Protein AF-A0A503PH97-F1 (afdb_monomer_lite)

Radius of gyration: 19.78 Å; chains: 1; bounding box: 48×40×71 Å

Sequence (193 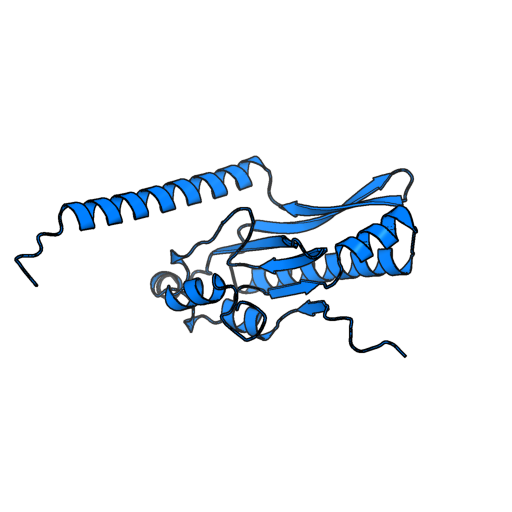aa):
MFDDDYACGLNQENVDVLIYPANWSIAVRDENRKPRVFLHARVNQKGNAEINWARGDHDIIYEEDFLARYVNAAQSAYSVPWRGVGELMWWKDYELLVSNAIVRRSPVATALLYAHAASLKELAFVLAQHVNLVGVMALSFTYQDGEITSADFMPTLPDDQLQEMIQERRKRKAATLREAVDRMANFDPEDPE

Secondary structure (DSSP, 8-state):
---S----EE-HHHHHHHH-GGGB-HHHHHTTPPPEEEEEEEE-TTS-EEEESS-STT----GGGB-HHHHHHHT-TTSBTTB-TTEEEEETTHHHHHHHHHTS--HHHHHHHHHHHHHHHHHHHHHHHHSEEEEEEEEEEEEETTEEEEEEEEESS-HHHHHHHHHHHHHHHHHHHHHHHHHHHT--TT---

Structure (mmCIF, N/CA/C/O backbone):
data_AF-A0A503PH97-F1
#
_entry.id   AF-A0A503PH97-F1
#
loop_
_atom_site.group_PDB
_atom_site.id
_atom_site.type_symbol
_atom_site.label_atom_id
_atom_site.label_alt_id
_atom_site.label_comp_id
_atom_site.label_asym_id
_atom_site.label_entity_id
_atom_site.label_seq_id
_atom_site.pdbx_PDB_ins_code
_atom_site.Cartn_x
_atom_site.Cartn_y
_atom_site.Cartn_z
_atom_site.occupancy
_atom_site.B_iso_or_equiv
_atom_site.auth_seq_id
_atom_site.auth_comp_id
_atom_site.auth_asym_id
_atom_site.auth_atom_id
_atom_site.pdbx_PDB_model_num
ATOM 1 N N . MET A 1 1 ? 25.744 -17.489 -8.940 1.00 33.12 1 MET A N 1
ATOM 2 C CA . MET A 1 1 ? 25.472 -17.624 -7.499 1.00 33.12 1 MET A CA 1
ATOM 3 C C . MET A 1 1 ? 24.724 -16.352 -7.145 1.00 33.12 1 MET A C 1
ATOM 5 O O . MET A 1 1 ? 25.330 -15.295 -7.221 1.00 33.12 1 MET A O 1
ATOM 9 N N . PHE A 1 2 ? 23.394 -16.412 -7.033 1.00 32.31 2 PHE A N 1
ATOM 10 C CA . PHE A 1 2 ? 22.610 -15.252 -6.604 1.00 32.31 2 PHE A CA 1
ATOM 11 C C . PHE A 1 2 ? 22.802 -15.173 -5.093 1.00 32.31 2 PHE A C 1
ATOM 13 O O . PHE A 1 2 ? 22.295 -16.040 -4.389 1.00 32.31 2 PHE A O 1
ATOM 20 N N . ASP A 1 3 ? 23.633 -14.238 -4.638 1.00 35.47 3 ASP A N 1
ATOM 21 C CA . ASP A 1 3 ? 23.778 -13.947 -3.214 1.00 35.47 3 ASP A CA 1
ATOM 22 C C . ASP A 1 3 ? 22.417 -13.536 -2.631 1.00 35.47 3 ASP A C 1
ATOM 24 O O . ASP A 1 3 ? 21.613 -12.889 -3.309 1.00 35.47 3 ASP A O 1
ATOM 28 N N . ASP A 1 4 ? 22.198 -13.935 -1.377 1.00 37.62 4 ASP A N 1
ATOM 29 C CA . ASP A 1 4 ? 21.044 -13.771 -0.472 1.00 37.62 4 ASP A CA 1
ATOM 30 C C . ASP A 1 4 ? 20.525 -12.322 -0.261 1.00 37.62 4 ASP A C 1
ATOM 32 O O . ASP A 1 4 ? 19.896 -12.003 0.746 1.00 37.62 4 ASP A O 1
ATOM 36 N N . ASP A 1 5 ? 20.752 -11.405 -1.199 1.00 41.03 5 ASP A N 1
ATOM 37 C CA . ASP A 1 5 ? 20.505 -9.972 -1.034 1.00 41.03 5 ASP A CA 1
ATOM 38 C C . ASP A 1 5 ? 19.176 -9.465 -1.616 1.00 41.03 5 ASP A C 1
ATOM 40 O O . ASP A 1 5 ? 18.841 -8.290 -1.427 1.00 41.03 5 ASP A O 1
ATOM 44 N N . TYR A 1 6 ? 18.389 -10.316 -2.286 1.00 42.94 6 TYR A N 1
ATOM 45 C CA . TYR A 1 6 ? 17.077 -9.944 -2.834 1.00 42.94 6 TYR A CA 1
ATOM 46 C C . TYR A 1 6 ? 15.972 -10.059 -1.771 1.00 42.94 6 TYR A C 1
ATOM 48 O O . TYR A 1 6 ? 15.152 -10.974 -1.776 1.00 42.94 6 TYR A O 1
ATOM 56 N N . ALA A 1 7 ? 15.945 -9.109 -0.833 1.00 58.91 7 ALA A N 1
ATOM 57 C CA . ALA A 1 7 ? 14.900 -9.005 0.185 1.00 58.91 7 ALA A CA 1
ATOM 58 C C . ALA A 1 7 ? 13.641 -8.314 -0.373 1.00 58.91 7 ALA A C 1
ATOM 60 O O . ALA A 1 7 ? 13.278 -7.233 0.089 1.00 58.91 7 ALA A O 1
ATOM 61 N N . CYS A 1 8 ? 12.989 -8.912 -1.372 1.00 68.94 8 CYS A N 1
ATOM 62 C CA . CYS A 1 8 ? 11.705 -8.454 -1.910 1.00 68.94 8 CYS A CA 1
ATOM 63 C C . CYS A 1 8 ? 10.614 -9.474 -1.579 1.00 68.94 8 CYS A C 1
ATOM 65 O O . CYS A 1 8 ? 10.814 -10.666 -1.801 1.00 68.94 8 CYS A O 1
ATOM 67 N N . GLY A 1 9 ? 9.455 -9.041 -1.082 1.00 81.88 9 GLY A N 1
ATOM 68 C CA . GLY A 1 9 ? 8.380 -9.996 -0.826 1.00 81.88 9 GLY A CA 1
ATOM 69 C C . GLY A 1 9 ? 7.183 -9.474 -0.051 1.00 81.88 9 GLY A C 1
ATOM 70 O O . GLY A 1 9 ? 7.215 -8.406 0.562 1.00 81.88 9 GLY A O 1
ATOM 71 N N . LEU A 1 10 ? 6.126 -10.281 -0.115 1.00 88.00 10 LEU A N 1
ATOM 72 C CA . LEU A 1 10 ? 4.921 -10.181 0.693 1.00 88.00 10 LEU A CA 1
ATOM 73 C C . LEU A 1 10 ? 5.223 -10.641 2.124 1.00 88.00 10 LEU A C 1
ATOM 75 O O . LEU A 1 10 ? 5.797 -11.712 2.322 1.00 88.00 10 LEU A O 1
ATOM 79 N N . ASN A 1 11 ? 4.795 -9.871 3.119 1.00 89.25 11 ASN A N 1
ATOM 80 C CA . ASN A 1 11 ? 4.782 -10.312 4.505 1.00 89.25 11 ASN A CA 1
ATOM 81 C C . ASN A 1 11 ? 3.421 -10.948 4.821 1.00 89.25 11 ASN A C 1
ATOM 83 O O . ASN A 1 11 ? 2.475 -10.255 5.200 1.00 89.25 11 ASN A O 1
ATOM 87 N N . GLN A 1 12 ? 3.332 -12.268 4.638 1.00 89.38 12 GLN A N 1
ATOM 88 C CA . GLN A 1 12 ? 2.087 -13.014 4.835 1.00 89.38 12 GLN A CA 1
ATOM 89 C C . GLN A 1 12 ? 1.554 -12.889 6.267 1.00 89.38 12 GLN A C 1
ATOM 91 O O . GLN A 1 12 ? 0.357 -12.708 6.448 1.00 89.38 12 GLN A O 1
ATOM 96 N N . GLU A 1 13 ? 2.431 -12.894 7.275 1.00 89.69 13 GLU A N 1
ATOM 97 C CA . GLU A 1 13 ? 2.029 -12.743 8.677 1.00 89.69 13 GLU A CA 1
ATOM 98 C C . GLU A 1 13 ? 1.316 -11.404 8.905 1.00 89.69 13 GLU A C 1
ATOM 100 O O . GLU A 1 13 ? 0.249 -11.358 9.514 1.00 89.69 13 GLU A O 1
ATOM 105 N N . ASN A 1 14 ? 1.842 -10.310 8.348 1.00 91.81 14 ASN A N 1
ATOM 106 C CA . ASN A 1 14 ? 1.203 -9.001 8.484 1.00 91.81 14 ASN A CA 1
ATOM 107 C C . ASN A 1 14 ? -0.139 -8.921 7.737 1.00 91.81 14 ASN A C 1
ATOM 109 O O . ASN A 1 14 ? -1.062 -8.259 8.219 1.00 91.81 14 ASN A O 1
ATOM 113 N N . VAL A 1 15 ? -0.276 -9.607 6.595 1.00 93.75 15 VAL A N 1
ATOM 114 C CA . VAL A 1 15 ? -1.565 -9.735 5.894 1.00 93.75 15 VAL A CA 1
ATOM 115 C C . VAL A 1 15 ? -2.566 -10.504 6.750 1.00 93.75 15 VAL A C 1
ATOM 117 O O . VAL A 1 15 ? -3.679 -10.020 6.953 1.00 93.75 15 VAL A O 1
ATOM 120 N N . ASP A 1 16 ? -2.163 -11.650 7.298 1.00 93.06 16 ASP A N 1
ATOM 121 C CA . ASP A 1 16 ? -3.010 -12.495 8.141 1.00 93.06 16 ASP A CA 1
ATOM 122 C C . ASP A 1 16 ? -3.484 -11.728 9.383 1.00 93.06 16 ASP A C 1
ATOM 124 O O . ASP A 1 16 ? -4.665 -11.757 9.730 1.00 93.06 16 ASP A O 1
ATOM 128 N N . VAL A 1 17 ? -2.589 -10.962 10.015 1.00 94.00 17 VAL A N 1
ATOM 129 C CA . VAL A 1 17 ? -2.904 -10.110 11.171 1.00 94.00 17 VAL A CA 1
ATOM 130 C C . VAL A 1 17 ? -3.896 -8.997 10.808 1.00 94.00 17 VAL A C 1
ATOM 132 O O . VAL A 1 17 ? -4.792 -8.717 11.611 1.00 94.00 17 VAL A O 1
ATOM 135 N N . LEU A 1 18 ? -3.773 -8.382 9.625 1.00 95.81 18 LEU A N 1
ATOM 136 C CA . LEU A 1 18 ? -4.691 -7.339 9.143 1.00 95.81 18 LEU A CA 1
ATOM 137 C C . LEU A 1 18 ? -6.107 -7.884 8.914 1.00 95.81 18 LEU A C 1
ATOM 139 O O . LEU A 1 18 ? -7.096 -7.243 9.289 1.00 95.81 18 LEU A O 1
ATOM 143 N N . ILE A 1 19 ? -6.215 -9.075 8.322 1.00 95.81 19 ILE A N 1
ATOM 144 C CA . ILE A 1 19 ? -7.509 -9.700 8.018 1.00 95.81 19 ILE A CA 1
ATOM 145 C C . ILE A 1 19 ? -8.097 -10.475 9.202 1.00 95.81 19 ILE A C 1
ATOM 147 O O . ILE A 1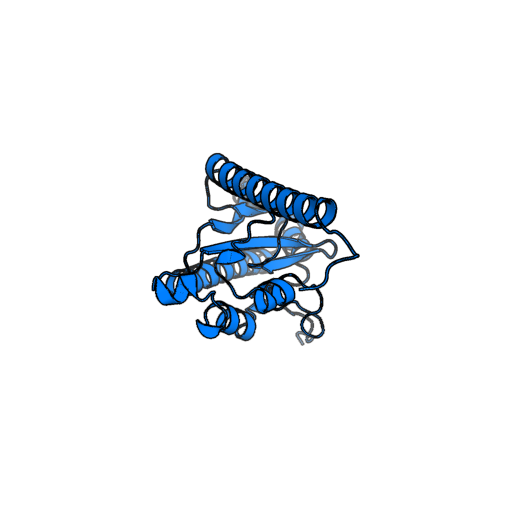 19 ? -9.225 -10.957 9.106 1.00 95.81 19 ILE A O 1
ATOM 151 N N . TYR A 1 20 ? -7.370 -10.593 10.316 1.00 95.25 20 TYR A N 1
ATOM 152 C CA . TYR A 1 20 ? -7.832 -11.320 11.489 1.00 95.25 20 TYR A CA 1
ATOM 153 C C . TYR A 1 20 ? -8.875 -10.509 12.277 1.00 95.25 20 TYR A C 1
ATOM 155 O O . TYR A 1 20 ? -8.526 -9.487 12.882 1.00 95.25 20 TYR A O 1
ATOM 163 N N . PRO A 1 21 ? -10.143 -10.968 12.374 1.00 95.12 21 PRO A N 1
ATOM 164 C CA . PRO A 1 21 ? -11.213 -10.164 12.962 1.00 95.12 21 PRO A CA 1
ATOM 165 C C . PRO A 1 21 ? -10.978 -9.753 14.415 1.00 95.12 21 PRO A C 1
ATOM 167 O O . PRO A 1 21 ? -11.478 -8.722 14.853 1.00 95.12 21 PRO A O 1
ATOM 170 N N . ALA A 1 22 ? -10.190 -10.510 15.186 1.00 94.19 22 ALA A N 1
ATOM 171 C CA . ALA A 1 22 ? -9.901 -10.156 16.576 1.00 94.19 22 ALA A CA 1
ATOM 172 C C . ALA A 1 22 ? -9.040 -8.888 16.731 1.00 94.19 22 ALA A C 1
ATOM 174 O O . ALA A 1 22 ? -8.902 -8.400 17.852 1.00 94.19 22 ALA A O 1
ATOM 175 N N . ASN A 1 23 ? -8.473 -8.363 15.639 1.00 95.00 23 ASN A N 1
ATOM 176 C CA . ASN A 1 23 ? -7.768 -7.081 15.603 1.00 95.00 23 ASN A CA 1
ATOM 177 C C . ASN A 1 23 ? -8.659 -5.911 15.155 1.00 95.00 23 ASN A C 1
ATOM 179 O O . ASN A 1 23 ? -8.224 -4.757 15.208 1.00 95.00 23 ASN A O 1
ATOM 183 N N . TRP A 1 24 ? -9.901 -6.183 14.749 1.00 96.88 24 TRP A N 1
ATOM 184 C CA . TRP A 1 24 ? -10.880 -5.166 14.370 1.00 96.88 24 TRP A CA 1
ATOM 185 C C . TRP A 1 24 ? -11.594 -4.609 15.602 1.00 96.88 24 TRP A C 1
ATOM 187 O O . TRP A 1 24 ? -11.683 -5.262 16.652 1.00 96.88 24 TRP A O 1
ATOM 197 N N . SER A 1 25 ? -12.110 -3.386 15.492 1.00 96.75 25 SER A N 1
ATOM 198 C CA . SER A 1 25 ? -12.863 -2.778 16.589 1.00 96.75 25 SER A CA 1
ATOM 199 C C . SER A 1 25 ? -14.137 -3.575 16.905 1.00 96.75 25 SER A C 1
ATOM 201 O O . SER A 1 25 ? -14.621 -4.381 16.107 1.00 96.75 25 SER A O 1
ATOM 203 N N . ILE A 1 26 ? -14.664 -3.409 18.123 1.00 95.00 26 ILE A N 1
ATOM 204 C CA . ILE A 1 26 ? -15.919 -4.067 18.529 1.00 95.00 26 ILE A CA 1
ATOM 205 C C . ILE A 1 26 ? -17.060 -3.618 17.609 1.00 95.00 26 ILE A C 1
ATOM 207 O O . ILE A 1 26 ? -17.747 -4.468 17.064 1.00 95.00 26 ILE A O 1
ATOM 211 N N . ALA A 1 27 ? -17.163 -2.313 17.333 1.00 94.44 27 ALA A N 1
ATOM 212 C CA . ALA A 1 27 ? -18.181 -1.759 16.443 1.00 94.44 27 ALA A CA 1
ATOM 213 C C . ALA A 1 27 ? -18.174 -2.413 15.050 1.00 94.44 27 ALA A C 1
ATOM 215 O O . ALA A 1 27 ? -19.215 -2.855 14.582 1.00 94.44 27 ALA A O 1
ATOM 216 N N . VAL A 1 28 ? -17.001 -2.561 14.416 1.00 96.06 28 VAL A N 1
ATOM 217 C CA . VAL A 1 28 ? -16.877 -3.237 13.107 1.00 96.06 28 VAL A CA 1
ATOM 218 C C . VAL A 1 28 ? -17.403 -4.670 13.151 1.00 96.06 28 VAL A C 1
ATOM 220 O O . VAL A 1 28 ? -18.104 -5.100 12.233 1.00 96.06 28 VAL A O 1
ATOM 223 N N . ARG A 1 29 ? -17.051 -5.410 14.208 1.00 94.06 29 ARG A N 1
ATOM 224 C CA . ARG A 1 29 ? -17.453 -6.810 14.382 1.00 94.06 29 ARG A CA 1
ATOM 225 C C . ARG A 1 29 ? -18.947 -6.946 14.654 1.00 94.06 29 ARG A C 1
ATOM 227 O O . ARG A 1 29 ? -19.581 -7.792 14.032 1.00 94.06 29 ARG A O 1
ATOM 234 N N . ASP A 1 30 ? -19.493 -6.108 15.529 1.00 94.69 30 ASP A N 1
ATOM 235 C CA . ASP A 1 30 ? -20.911 -6.119 15.901 1.00 94.69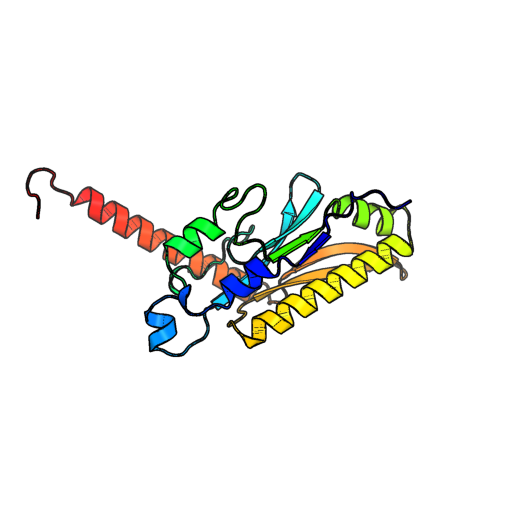 30 ASP A CA 1
ATOM 236 C C . ASP A 1 30 ? -21.802 -5.708 14.720 1.00 94.69 30 ASP A C 1
ATOM 238 O O . ASP A 1 30 ? -22.859 -6.295 14.497 1.00 94.69 30 ASP A O 1
ATOM 242 N N . GLU A 1 31 ? -21.345 -4.753 13.904 1.00 94.88 31 GLU A N 1
ATOM 243 C CA . GLU A 1 31 ? -22.002 -4.334 12.658 1.00 94.88 31 GLU A CA 1
ATOM 244 C C . GLU A 1 31 ? -21.823 -5.344 11.510 1.00 94.88 31 GLU A C 1
ATOM 246 O O . GLU A 1 31 ? -22.407 -5.170 10.440 1.00 94.88 31 GLU A O 1
ATOM 251 N N . ASN A 1 32 ? -21.006 -6.387 11.702 1.00 92.38 32 ASN A N 1
ATOM 252 C CA . ASN A 1 32 ? -20.640 -7.373 10.684 1.00 92.38 32 ASN A CA 1
ATOM 253 C C . ASN A 1 32 ? -20.177 -6.733 9.358 1.00 92.38 32 ASN A C 1
ATOM 255 O O . ASN A 1 32 ? -20.479 -7.218 8.262 1.00 92.38 32 ASN A O 1
ATOM 259 N N . ARG A 1 33 ? -19.448 -5.615 9.447 1.00 95.06 33 ARG A N 1
ATOM 260 C CA . ARG A 1 33 ? -18.860 -4.937 8.285 1.00 95.06 33 ARG A CA 1
ATOM 261 C C . ARG A 1 33 ? -17.369 -5.229 8.185 1.00 95.06 33 ARG A C 1
ATOM 263 O O . ARG A 1 33 ? -16.725 -5.632 9.146 1.00 95.06 33 ARG A O 1
ATOM 270 N N . LYS A 1 34 ? -16.798 -4.984 7.006 1.00 96.88 34 LYS A N 1
ATOM 271 C CA . LYS A 1 34 ? -15.346 -5.050 6.793 1.00 96.88 34 LYS A CA 1
ATOM 272 C C . LYS A 1 34 ? -14.688 -3.726 7.207 1.00 96.88 34 LYS A C 1
ATOM 274 O O . LYS A 1 34 ? -15.274 -2.668 6.945 1.00 96.88 34 LYS A O 1
ATOM 279 N N . PRO A 1 35 ? -13.487 -3.748 7.813 1.00 97.38 35 PRO A N 1
ATOM 280 C CA . PRO A 1 35 ? -12.768 -2.523 8.131 1.00 97.38 35 PRO A CA 1
ATOM 281 C C . PRO A 1 35 ? -12.296 -1.834 6.847 1.00 97.38 35 PRO A C 1
ATOM 283 O O . PRO A 1 35 ? -11.998 -2.495 5.849 1.00 97.38 35 PRO A O 1
ATOM 286 N N . ARG A 1 36 ? -12.240 -0.505 6.861 1.00 96.75 36 ARG A N 1
ATOM 287 C CA . ARG A 1 36 ? -11.759 0.310 5.745 1.00 96.75 36 ARG A CA 1
ATOM 288 C C . ARG A 1 36 ? -10.242 0.381 5.761 1.00 96.75 36 ARG A C 1
ATOM 290 O O . ARG A 1 36 ? -9.635 0.679 6.787 1.00 96.75 36 ARG A O 1
ATOM 297 N N . VAL A 1 37 ? -9.639 0.148 4.603 1.00 96.75 37 VAL A N 1
ATOM 298 C CA . VAL A 1 37 ? -8.187 0.163 4.420 1.00 96.75 37 VAL A CA 1
ATOM 299 C C . VAL A 1 37 ? -7.837 0.946 3.162 1.00 96.75 37 VAL A C 1
ATOM 301 O O . VAL A 1 37 ? -8.419 0.722 2.102 1.00 96.75 37 VAL A O 1
ATOM 304 N N . PHE A 1 38 ? -6.869 1.852 3.283 1.00 96.12 38 PHE A N 1
ATOM 305 C CA . PHE A 1 38 ? -6.184 2.449 2.144 1.00 96.12 38 PHE A CA 1
ATOM 306 C C . PHE A 1 38 ? -4.812 1.785 2.009 1.00 96.12 38 PHE A C 1
ATOM 308 O O . PHE A 1 38 ? -4.034 1.785 2.961 1.00 96.12 38 PHE A O 1
ATOM 315 N N . LEU A 1 39 ? -4.517 1.196 0.850 1.00 96.75 39 LEU A N 1
ATOM 316 C CA . LEU A 1 39 ? -3.227 0.556 0.596 1.00 96.75 39 LEU A CA 1
ATOM 317 C C . LEU A 1 39 ? -2.259 1.576 -0.007 1.00 96.75 39 LEU A C 1
ATOM 319 O O . LEU A 1 39 ? -2.364 1.931 -1.182 1.00 96.75 39 LEU A O 1
ATOM 323 N N . HIS A 1 40 ? -1.319 2.043 0.805 1.00 95.81 40 HIS A N 1
ATOM 324 C CA . HIS A 1 40 ? -0.304 3.003 0.400 1.00 95.81 40 HIS A CA 1
ATOM 325 C C . HIS A 1 40 ? 0.931 2.292 -0.148 1.00 95.81 40 HIS A C 1
ATOM 327 O O . HIS A 1 40 ? 1.335 1.254 0.373 1.00 95.81 40 HIS A O 1
ATOM 333 N N . ALA A 1 41 ? 1.575 2.882 -1.150 1.00 94.94 41 ALA A N 1
ATOM 334 C CA . ALA A 1 41 ? 2.868 2.449 -1.659 1.00 94.94 41 ALA A CA 1
ATOM 335 C C . ALA A 1 41 ? 3.768 3.671 -1.853 1.00 94.94 41 ALA A C 1
ATOM 337 O O . ALA A 1 41 ? 3.334 4.679 -2.403 1.00 94.94 41 ALA A O 1
ATOM 338 N N . ARG A 1 42 ? 5.010 3.613 -1.379 1.00 92.69 42 ARG A N 1
ATOM 339 C CA . ARG A 1 42 ? 5.969 4.714 -1.542 1.00 92.69 42 ARG A CA 1
ATOM 340 C C . ARG A 1 42 ? 7.385 4.207 -1.675 1.00 92.69 42 ARG A C 1
ATOM 342 O O . ARG A 1 42 ? 7.691 3.096 -1.255 1.00 92.69 42 ARG A O 1
ATOM 349 N N . VAL A 1 43 ? 8.253 5.071 -2.177 1.00 92.94 43 VAL A N 1
ATOM 350 C CA . VAL A 1 43 ? 9.698 4.873 -2.134 1.00 92.94 43 VAL A CA 1
ATOM 351 C C . VAL A 1 43 ? 10.259 5.622 -0.927 1.00 92.94 43 VAL A C 1
ATOM 353 O O . VAL A 1 43 ? 9.966 6.799 -0.728 1.00 92.94 43 VAL A O 1
ATOM 356 N N . ASN A 1 44 ? 11.031 4.943 -0.082 1.00 89.12 44 ASN A N 1
ATOM 357 C CA . ASN A 1 44 ? 11.669 5.566 1.074 1.00 89.12 44 ASN A CA 1
ATOM 358 C C . ASN A 1 44 ? 13.002 6.236 0.716 1.00 89.12 44 ASN A C 1
ATOM 360 O O . ASN A 1 44 ? 13.541 6.072 -0.371 1.00 89.12 44 ASN A O 1
ATOM 364 N N . GLN A 1 45 ? 13.595 6.937 1.684 1.00 87.25 45 GLN A N 1
ATOM 365 C CA . GLN A 1 45 ? 14.864 7.664 1.510 1.00 87.25 45 GLN A CA 1
ATOM 366 C C . GLN A 1 45 ? 16.067 6.781 1.135 1.00 87.25 45 GLN A C 1
ATOM 368 O O . GLN A 1 45 ? 17.113 7.299 0.760 1.00 87.25 45 GLN A O 1
ATOM 373 N N . LYS A 1 46 ? 15.949 5.458 1.286 1.00 89.00 46 LYS A N 1
ATOM 374 C CA . LYS A 1 46 ? 16.975 4.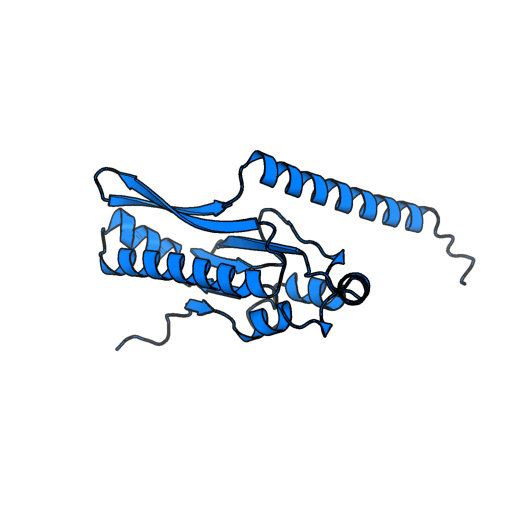485 0.897 1.00 89.00 46 LYS A CA 1
ATOM 375 C C . LYS A 1 46 ? 16.704 3.884 -0.491 1.00 89.00 46 LYS A C 1
ATOM 377 O O . LYS A 1 46 ? 17.370 2.922 -0.854 1.00 89.00 46 LYS A O 1
ATOM 382 N N . GLY A 1 47 ? 15.711 4.389 -1.222 1.00 91.06 47 GLY A N 1
ATOM 383 C CA . GLY A 1 47 ? 15.343 3.915 -2.554 1.00 91.06 47 GLY A CA 1
ATOM 384 C C . GLY A 1 47 ? 14.597 2.578 -2.575 1.00 91.06 47 GLY A C 1
ATOM 385 O O . GLY A 1 47 ? 14.539 1.931 -3.618 1.00 91.06 47 GLY A O 1
ATOM 386 N N . ASN A 1 48 ? 14.032 2.136 -1.445 1.00 91.75 48 ASN A N 1
ATOM 387 C CA . ASN A 1 48 ? 13.233 0.907 -1.373 1.00 91.75 48 ASN A CA 1
ATOM 388 C C . ASN A 1 48 ? 11.746 1.230 -1.457 1.00 91.75 48 ASN A C 1
ATOM 390 O O . ASN A 1 48 ? 11.313 2.245 -0.911 1.00 91.75 48 ASN A O 1
ATOM 394 N N . ALA A 1 49 ? 10.963 0.343 -2.065 1.00 93.31 49 ALA A N 1
ATOM 395 C CA . ALA A 1 49 ? 9.514 0.458 -2.044 1.00 93.31 49 ALA A CA 1
ATOM 396 C C . ALA A 1 49 ? 8.929 -0.187 -0.781 1.00 93.31 49 ALA A C 1
ATOM 398 O O . ALA A 1 49 ? 9.249 -1.332 -0.460 1.00 93.31 49 ALA A O 1
ATOM 399 N N . GLU A 1 50 ? 8.036 0.533 -0.107 1.00 91.62 50 GLU A N 1
ATOM 400 C CA . GLU A 1 50 ? 7.274 0.074 1.056 1.00 91.62 50 GLU A CA 1
ATOM 401 C C . GLU A 1 50 ? 5.784 0.134 0.718 1.00 91.62 50 GLU A C 1
ATOM 403 O O . GLU A 1 50 ? 5.284 1.179 0.292 1.00 91.62 50 GLU A O 1
ATOM 408 N N . ILE A 1 51 ? 5.069 -0.967 0.936 1.00 94.62 51 ILE A N 1
ATOM 409 C CA . ILE A 1 51 ? 3.621 -1.058 0.765 1.00 94.62 51 ILE A CA 1
ATOM 410 C C . ILE A 1 51 ? 3.003 -1.293 2.139 1.00 94.62 51 ILE A C 1
ATOM 412 O O . ILE A 1 51 ? 3.355 -2.245 2.838 1.00 94.62 51 ILE A O 1
ATOM 416 N N . ASN A 1 52 ? 2.098 -0.412 2.551 1.00 94.12 52 ASN A N 1
ATOM 417 C CA . ASN A 1 52 ? 1.648 -0.306 3.934 1.00 94.12 52 ASN A CA 1
ATOM 418 C C . ASN A 1 52 ? 0.161 0.064 4.012 1.00 94.12 52 ASN A C 1
ATOM 420 O O . ASN A 1 52 ? -0.354 0.767 3.145 1.00 94.12 52 ASN A O 1
ATOM 424 N N . TRP A 1 53 ? -0.529 -0.392 5.057 1.00 94.62 53 TRP A N 1
ATOM 425 C CA . TRP A 1 53 ? -1.937 -0.043 5.301 1.00 94.62 53 TRP A CA 1
ATOM 426 C C . TRP A 1 53 ? -2.128 1.002 6.411 1.00 94.62 53 TRP A C 1
ATOM 428 O O . TRP A 1 53 ? -3.173 1.643 6.493 1.00 94.62 53 TRP A O 1
ATOM 438 N N . ALA A 1 54 ? -1.129 1.162 7.281 1.00 91.06 54 ALA A N 1
ATOM 439 C CA . ALA A 1 54 ? -1.183 1.979 8.492 1.00 91.06 54 ALA A CA 1
ATOM 440 C C . ALA A 1 54 ? -0.215 3.169 8.457 1.00 91.06 54 ALA A C 1
ATOM 442 O O . ALA A 1 54 ? -0.015 3.830 9.474 1.00 91.06 54 ALA A O 1
ATOM 443 N N . ARG A 1 55 ? 0.447 3.417 7.323 1.00 87.12 55 ARG A N 1
ATOM 444 C CA . ARG A 1 55 ? 1.424 4.492 7.125 1.00 87.12 55 ARG A CA 1
ATOM 445 C C . ARG A 1 55 ? 1.477 4.896 5.666 1.00 87.12 55 ARG A C 1
ATOM 447 O O . ARG A 1 55 ? 1.241 4.078 4.783 1.00 87.12 55 ARG A O 1
ATOM 454 N N . GLY A 1 56 ? 1.879 6.131 5.427 1.00 85.25 56 GLY A N 1
ATOM 455 C CA . GLY A 1 56 ? 2.083 6.647 4.087 1.00 85.25 56 GLY A CA 1
ATOM 456 C C . GLY A 1 56 ? 2.042 8.159 4.079 1.00 85.25 56 GLY A C 1
ATOM 457 O O . GLY A 1 56 ? 1.727 8.785 5.083 1.00 85.25 56 GLY A O 1
ATOM 458 N N . ASP A 1 57 ? 2.323 8.743 2.929 1.00 86.12 57 ASP A N 1
ATOM 459 C CA . ASP A 1 57 ? 2.446 10.190 2.774 1.00 86.12 57 ASP A CA 1
ATOM 460 C C . ASP A 1 57 ? 1.068 10.881 2.788 1.00 86.12 57 ASP A C 1
ATOM 462 O O . ASP A 1 57 ? 0.962 12.086 3.016 1.00 86.12 57 ASP A O 1
ATOM 466 N N . HIS A 1 58 ? -0.007 10.111 2.593 1.00 85.00 58 HIS A N 1
ATOM 467 C CA . HIS A 1 58 ? -1.385 10.591 2.697 1.00 85.00 58 HIS A CA 1
ATOM 468 C C . HIS A 1 58 ? -1.987 10.481 4.110 1.00 85.00 58 HIS A C 1
ATOM 470 O O . HIS A 1 58 ? -3.045 11.065 4.348 1.00 85.00 58 HIS A O 1
ATOM 476 N N . ASP A 1 59 ? -1.354 9.750 5.040 1.00 82.88 59 ASP A N 1
ATOM 477 C CA . ASP A 1 59 ? -1.848 9.512 6.413 1.00 82.88 59 ASP A CA 1
ATOM 478 C C . ASP A 1 59 ? -3.315 9.009 6.505 1.00 82.88 59 ASP A C 1
ATOM 480 O O . ASP A 1 59 ? -4.000 9.200 7.517 1.00 82.88 59 ASP A O 1
ATOM 484 N N . ILE A 1 60 ? -3.829 8.362 5.451 1.00 90.50 60 ILE A N 1
ATOM 485 C CA . ILE A 1 60 ? -5.210 7.859 5.389 1.00 90.50 60 ILE A CA 1
ATOM 486 C C . ILE A 1 60 ? -5.305 6.547 6.167 1.00 90.50 60 ILE A C 1
ATOM 488 O O . ILE A 1 60 ? -4.912 5.491 5.678 1.00 90.50 60 ILE A O 1
ATOM 492 N N . ILE A 1 61 ? -5.847 6.619 7.382 1.00 91.62 61 ILE A N 1
ATOM 493 C CA . ILE A 1 61 ? -6.025 5.473 8.280 1.00 91.62 61 ILE A CA 1
ATOM 494 C C . ILE A 1 61 ? -7.376 5.619 8.984 1.00 91.62 61 ILE A C 1
ATOM 496 O O . ILE A 1 61 ? -7.676 6.682 9.534 1.00 91.62 61 ILE A O 1
ATOM 500 N N . TYR A 1 62 ? -8.172 4.550 8.980 1.00 92.44 62 TYR A N 1
ATOM 501 C CA . TYR A 1 62 ? -9.452 4.458 9.691 1.00 92.44 62 TYR A CA 1
ATOM 502 C C . TYR A 1 62 ? -9.227 3.762 11.030 1.00 92.44 62 TYR A C 1
ATOM 504 O O . TYR A 1 62 ? -9.551 2.590 11.206 1.00 92.44 62 TYR A O 1
ATOM 512 N N . GLU A 1 63 ? -8.588 4.475 11.955 1.00 92.88 63 GLU A N 1
ATOM 513 C CA . GLU A 1 63 ? -8.170 3.945 13.259 1.00 92.88 63 GLU A CA 1
ATOM 514 C C . GLU A 1 63 ? -9.363 3.373 14.047 1.00 92.88 63 GLU A C 1
ATOM 516 O O . GLU A 1 63 ? -9.214 2.379 14.753 1.00 92.88 63 GLU A O 1
ATOM 521 N N . GLU A 1 64 ? -10.559 3.938 13.855 1.00 92.56 64 GLU A N 1
ATOM 522 C CA . GLU A 1 64 ? -11.816 3.496 14.465 1.00 92.56 64 GLU A CA 1
ATOM 523 C C . GLU A 1 64 ? -12.278 2.093 14.029 1.00 92.56 64 GLU A C 1
ATOM 525 O O . GLU A 1 64 ? -13.073 1.447 14.721 1.00 92.56 64 GLU A O 1
ATOM 530 N N . ASP A 1 65 ? -11.779 1.596 12.897 1.00 96.56 65 ASP A N 1
ATOM 531 C CA . ASP A 1 65 ? -12.134 0.275 12.380 1.00 96.56 65 ASP A CA 1
ATOM 532 C C . ASP A 1 65 ? -11.279 -0.844 13.012 1.00 96.56 65 ASP A C 1
ATOM 534 O O . ASP A 1 65 ? -11.571 -2.034 12.867 1.00 96.56 65 ASP A O 1
ATOM 538 N N . PHE A 1 66 ? -10.248 -0.482 13.776 1.00 96.75 66 PHE A N 1
ATOM 539 C CA . PHE A 1 66 ? -9.283 -1.407 14.361 1.00 96.75 66 PHE A CA 1
ATOM 540 C C . PHE A 1 66 ? -9.128 -1.195 15.868 1.00 96.75 66 PHE A C 1
ATOM 542 O O . PHE A 1 66 ? -9.559 -0.201 16.449 1.00 96.75 66 PHE A O 1
ATOM 549 N N . LEU A 1 67 ? -8.506 -2.157 16.545 1.00 96.00 67 LEU A N 1
ATOM 550 C CA . LEU A 1 67 ? -8.145 -1.986 17.950 1.00 96.00 67 LEU A CA 1
ATOM 551 C C . LEU A 1 67 ? -6.978 -1.006 18.074 1.00 96.00 67 LEU A C 1
ATOM 553 O O . LEU A 1 67 ? -5.952 -1.177 17.419 1.00 96.00 67 LEU A O 1
ATOM 557 N N . ALA A 1 68 ? -7.089 -0.039 18.989 1.00 92.75 68 ALA A N 1
ATOM 558 C CA . ALA A 1 68 ? -6.077 1.004 19.182 1.00 92.75 68 ALA A CA 1
ATOM 559 C C . ALA A 1 68 ? -4.656 0.442 19.381 1.00 92.75 68 ALA A C 1
ATOM 561 O O . ALA A 1 68 ? -3.701 0.933 18.789 1.00 92.75 68 ALA A O 1
ATOM 562 N N . ARG A 1 69 ? -4.509 -0.653 20.148 1.00 91.62 69 ARG A N 1
ATOM 563 C CA . ARG A 1 69 ? -3.209 -1.327 20.335 1.00 91.62 69 ARG A CA 1
ATOM 564 C C . ARG A 1 69 ? -2.598 -1.826 19.021 1.00 91.62 69 ARG A C 1
ATOM 566 O O . ARG A 1 69 ? -1.382 -1.804 18.871 1.00 91.62 69 ARG A O 1
ATOM 573 N N . TYR A 1 70 ? -3.437 -2.289 18.095 1.00 92.81 70 TYR A N 1
ATOM 574 C CA . TYR A 1 70 ? -2.999 -2.823 16.813 1.00 92.81 70 TYR A CA 1
ATOM 575 C C . TYR A 1 70 ? -2.602 -1.688 15.873 1.00 92.81 70 TYR A C 1
ATOM 577 O O . TYR A 1 70 ? -1.510 -1.728 15.317 1.00 92.81 70 TYR A O 1
ATOM 585 N N . VAL A 1 71 ? -3.422 -0.636 15.790 1.00 92.75 71 VAL A N 1
ATOM 586 C CA . VAL A 1 71 ? -3.102 0.586 15.036 1.00 92.75 71 VAL A CA 1
ATOM 587 C C . VAL A 1 71 ? -1.768 1.172 15.499 1.00 92.75 71 VAL A C 1
ATOM 589 O O . VAL A 1 71 ? -0.884 1.388 14.676 1.00 92.75 71 VAL A O 1
ATOM 592 N N . ASN A 1 72 ? -1.577 1.337 16.811 1.00 90.25 72 ASN A N 1
ATOM 593 C CA . ASN A 1 72 ? -0.339 1.880 17.377 1.00 90.25 72 ASN A CA 1
ATOM 594 C C . ASN A 1 72 ? 0.888 1.027 17.021 1.00 90.25 72 ASN A C 1
ATOM 596 O O . ASN A 1 72 ? 1.953 1.562 16.714 1.00 90.25 72 ASN A O 1
ATOM 600 N N . ALA A 1 73 ? 0.750 -0.303 17.043 1.00 89.19 73 ALA A N 1
ATOM 601 C CA . ALA A 1 73 ? 1.817 -1.204 16.623 1.00 89.19 73 ALA A CA 1
ATOM 602 C C . ALA A 1 73 ? 2.095 -1.078 15.116 1.00 89.19 73 ALA A C 1
ATOM 604 O O . ALA A 1 73 ? 3.250 -0.954 14.716 1.00 89.19 73 ALA A O 1
ATOM 605 N N . ALA A 1 74 ? 1.055 -1.046 14.281 1.00 90.94 74 ALA A N 1
ATOM 606 C CA . ALA A 1 74 ? 1.173 -0.944 12.826 1.00 90.94 74 ALA A CA 1
ATOM 607 C C . ALA A 1 74 ? 1.767 0.394 12.366 1.00 90.94 74 ALA A C 1
ATOM 609 O O . ALA A 1 74 ? 2.518 0.450 11.391 1.00 90.94 74 ALA A O 1
ATOM 610 N N . GLN A 1 75 ? 1.488 1.454 13.122 1.00 88.62 75 GLN A N 1
ATOM 611 C CA . GLN A 1 75 ? 2.059 2.784 12.965 1.00 88.62 75 GLN A CA 1
ATOM 612 C C . GLN A 1 75 ? 3.451 2.927 13.581 1.00 88.62 75 GLN A C 1
ATOM 614 O O . GLN A 1 75 ? 4.048 3.987 13.402 1.00 88.62 75 GLN A O 1
ATOM 619 N N . SER A 1 76 ? 4.005 1.922 14.268 1.00 81.94 76 SER A N 1
ATOM 620 C CA . SER A 1 76 ? 5.367 1.959 14.818 1.00 81.94 76 SER A CA 1
ATOM 621 C C . SER A 1 76 ? 6.396 1.453 13.807 1.00 81.94 76 SER A C 1
ATOM 623 O O . SER A 1 76 ? 6.146 0.533 13.034 1.00 81.94 76 SER A O 1
ATOM 625 N N . ALA A 1 77 ? 7.584 2.071 13.790 1.00 64.25 77 ALA A N 1
ATOM 626 C CA . ALA A 1 77 ? 8.639 1.717 12.832 1.00 64.25 77 ALA A CA 1
ATOM 627 C C . ALA A 1 77 ? 9.395 0.460 13.263 1.00 64.25 77 ALA A C 1
ATOM 629 O O . ALA A 1 77 ? 10.190 -0.065 12.493 1.00 64.25 77 ALA A O 1
ATOM 630 N N . TYR A 1 78 ? 9.122 -0.011 14.483 1.00 55.53 78 TYR A N 1
ATOM 631 C CA . TYR A 1 78 ? 9.909 -1.016 15.186 1.00 55.53 78 TYR A CA 1
ATOM 632 C C . TYR A 1 78 ? 9.032 -1.989 15.987 1.00 55.53 78 TYR A C 1
ATOM 634 O O . TYR A 1 78 ? 9.450 -2.465 17.036 1.00 55.53 78 TYR A O 1
ATOM 642 N N . SER A 1 79 ? 7.797 -2.270 15.555 1.00 47.44 79 SER A N 1
ATOM 643 C CA . SER A 1 79 ? 6.931 -3.212 16.288 1.00 47.44 79 SER A CA 1
ATOM 644 C C . SER A 1 79 ? 7.437 -4.665 16.253 1.00 47.44 79 SER A C 1
ATOM 646 O O . SER A 1 79 ? 7.011 -5.468 17.075 1.00 47.44 79 SER A O 1
ATOM 648 N N . VAL A 1 80 ? 8.346 -4.998 15.328 1.00 42.41 80 VAL A N 1
ATOM 649 C CA . VAL A 1 80 ? 9.072 -6.279 15.195 1.00 42.41 80 VAL A CA 1
ATOM 650 C C . VAL A 1 80 ? 10.485 -5.935 14.673 1.00 42.41 80 VAL A C 1
ATOM 652 O O . VAL A 1 80 ? 10.650 -4.855 14.089 1.00 42.41 80 VAL A O 1
ATOM 655 N N . PRO A 1 81 ? 11.536 -6.750 14.914 1.00 43.00 81 PRO A N 1
ATOM 656 C CA . PRO A 1 81 ? 12.905 -6.345 14.646 1.00 43.00 81 PRO A CA 1
ATOM 657 C C . PRO A 1 81 ? 13.060 -6.180 13.137 1.00 43.00 81 PRO A C 1
ATOM 659 O O . PRO A 1 81 ? 13.099 -7.159 12.401 1.00 43.00 81 PRO A O 1
ATOM 662 N N . TRP A 1 82 ? 13.134 -4.913 12.723 1.00 51.41 82 TRP A N 1
ATOM 663 C CA . TRP A 1 82 ? 13.396 -4.384 11.382 1.00 51.41 82 TRP A CA 1
ATOM 664 C C . TRP A 1 82 ? 12.194 -3.980 10.513 1.00 51.41 82 TRP A C 1
ATOM 666 O O . TRP A 1 82 ? 12.443 -3.279 9.534 1.00 51.41 82 TRP A O 1
ATOM 676 N N . ARG A 1 83 ? 10.932 -4.326 10.838 1.00 66.25 83 ARG A N 1
ATOM 677 C CA . ARG A 1 83 ? 9.740 -3.950 10.030 1.00 66.25 83 ARG A CA 1
ATOM 678 C C . ARG A 1 83 ? 8.476 -3.792 10.886 1.00 66.25 83 ARG A C 1
ATOM 680 O O . ARG A 1 83 ? 8.266 -4.537 11.840 1.00 66.25 83 ARG A O 1
ATOM 687 N N . GLY A 1 84 ? 7.638 -2.805 10.566 1.00 76.06 84 GLY A N 1
ATOM 688 C CA . GLY A 1 84 ? 6.378 -2.551 11.279 1.00 76.06 84 GLY A CA 1
ATOM 689 C C . GLY A 1 84 ? 5.267 -3.520 10.859 1.00 76.06 84 GLY A C 1
ATOM 690 O O . GLY A 1 84 ? 5.199 -3.889 9.691 1.00 76.06 84 GLY A O 1
ATOM 691 N N . VAL A 1 85 ? 4.344 -3.881 11.762 1.00 88.69 85 VAL A N 1
ATOM 692 C CA . VAL A 1 85 ? 3.198 -4.775 11.443 1.00 88.69 85 VAL A CA 1
ATOM 693 C C . VAL A 1 85 ? 2.189 -4.150 10.462 1.00 88.69 85 VAL A C 1
ATOM 695 O O . VAL A 1 85 ? 1.251 -4.803 10.016 1.00 88.69 85 VAL A O 1
ATOM 698 N N . GLY A 1 86 ? 2.378 -2.871 10.118 1.00 91.19 86 GLY A N 1
ATOM 699 C CA . GLY A 1 86 ? 1.649 -2.184 9.055 1.00 91.19 86 GLY A CA 1
ATOM 700 C C . GLY A 1 86 ? 2.161 -2.477 7.641 1.00 91.19 86 GLY A C 1
ATOM 701 O O . GLY A 1 86 ? 1.440 -2.254 6.671 1.00 91.19 86 GLY A O 1
ATOM 702 N N . GLU A 1 87 ? 3.408 -2.939 7.503 1.00 91.69 87 GLU A N 1
ATOM 703 C CA . GLU A 1 87 ? 4.045 -3.171 6.203 1.00 91.69 87 GLU A CA 1
ATOM 704 C C . GLU A 1 87 ? 3.618 -4.520 5.627 1.00 91.69 87 GLU A C 1
ATOM 706 O O . GLU A 1 87 ? 3.865 -5.565 6.222 1.00 91.69 87 GLU A O 1
ATOM 711 N N . LEU A 1 88 ? 2.988 -4.512 4.457 1.00 93.88 88 LEU A N 1
ATOM 712 C CA . LEU A 1 88 ? 2.465 -5.721 3.823 1.00 93.88 88 LEU A CA 1
ATOM 713 C C . LEU A 1 88 ? 3.406 -6.263 2.752 1.00 93.88 88 LEU A C 1
ATOM 715 O O . LEU A 1 88 ? 3.454 -7.467 2.531 1.00 93.88 88 LEU A O 1
ATOM 719 N N . MET A 1 89 ? 4.162 -5.397 2.083 1.00 92.50 89 MET A N 1
ATOM 720 C CA . MET A 1 89 ? 5.110 -5.799 1.049 1.00 92.50 89 MET A CA 1
ATOM 721 C C . MET A 1 89 ? 6.264 -4.799 0.977 1.00 92.50 89 MET A C 1
ATOM 723 O O . MET A 1 89 ? 6.091 -3.612 1.252 1.00 92.50 89 MET A O 1
ATOM 727 N N . TRP A 1 90 ? 7.442 -5.288 0.601 1.00 90.69 90 TRP A N 1
ATOM 728 C CA . TRP A 1 90 ? 8.658 -4.486 0.491 1.00 90.69 90 TRP A CA 1
ATOM 729 C C . TRP A 1 90 ? 9.480 -4.906 -0.718 1.00 90.69 90 TRP A C 1
ATOM 731 O O . TRP A 1 90 ? 9.653 -6.110 -0.936 1.00 90.69 90 TRP A O 1
ATOM 741 N N . TRP A 1 91 ? 10.054 -3.941 -1.442 1.00 92.75 91 TRP A N 1
ATOM 742 C CA . TRP A 1 91 ? 11.011 -4.193 -2.524 1.00 92.75 91 TRP A CA 1
ATOM 743 C C . TRP A 1 91 ? 12.308 -3.419 -2.294 1.00 92.75 91 TRP A C 1
ATOM 745 O O . TRP A 1 91 ? 12.333 -2.186 -2.320 1.00 92.75 91 TRP A O 1
ATOM 755 N N . LYS A 1 92 ? 13.395 -4.160 -2.061 1.00 90.25 92 LYS A N 1
ATOM 756 C CA . LYS A 1 92 ? 14.728 -3.592 -1.860 1.00 90.25 92 LYS A CA 1
ATOM 757 C C . LYS A 1 92 ? 15.266 -3.004 -3.170 1.00 90.25 92 LYS A C 1
ATOM 759 O O . LYS A 1 92 ? 15.041 -3.579 -4.232 1.00 90.25 92 LYS A O 1
ATOM 764 N N . ASP A 1 93 ? 15.978 -1.880 -3.081 1.00 92.31 93 ASP A N 1
ATOM 765 C CA . ASP A 1 93 ? 16.666 -1.221 -4.205 1.00 92.31 93 ASP A CA 1
ATOM 766 C C . ASP A 1 93 ? 15.749 -0.906 -5.408 1.00 92.31 93 ASP A C 1
ATOM 768 O O . ASP A 1 93 ? 16.167 -0.937 -6.569 1.00 92.31 93 ASP A O 1
ATOM 772 N N . TYR A 1 94 ? 14.480 -0.587 -5.138 1.00 95.06 94 TYR A N 1
ATOM 773 C CA . TYR A 1 94 ? 13.478 -0.278 -6.157 1.00 95.06 94 TYR A CA 1
ATOM 774 C C . TYR A 1 94 ? 13.908 0.866 -7.092 1.00 95.06 94 TYR A C 1
ATOM 7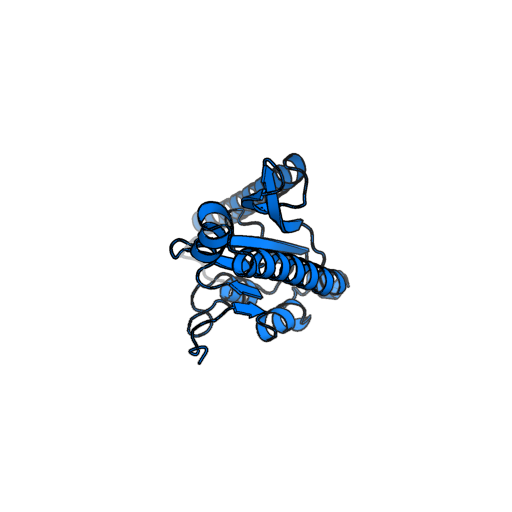76 O O . TYR A 1 94 ? 13.792 0.736 -8.308 1.00 95.06 94 TYR A O 1
ATOM 784 N N . GLU A 1 95 ? 14.476 1.960 -6.576 1.00 95.19 95 GLU A N 1
ATOM 785 C CA . GLU A 1 95 ? 14.961 3.060 -7.431 1.00 95.19 95 GLU A CA 1
ATOM 786 C C . GLU A 1 95 ? 16.080 2.621 -8.377 1.00 95.19 95 GLU A C 1
ATOM 788 O O . GLU A 1 95 ? 16.126 3.038 -9.538 1.00 95.19 95 GLU A O 1
ATOM 793 N N . LEU A 1 96 ? 16.976 1.747 -7.910 1.00 95.50 96 LEU A N 1
ATOM 794 C CA . LEU A 1 96 ? 18.032 1.191 -8.750 1.00 95.50 96 LEU A CA 1
ATOM 795 C C . LEU A 1 96 ? 17.436 0.294 -9.840 1.00 95.50 96 LEU A C 1
ATOM 797 O O . LEU A 1 96 ? 17.891 0.335 -10.985 1.00 95.50 96 LEU A O 1
ATOM 801 N N . LEU A 1 97 ? 16.406 -0.490 -9.510 1.00 95.69 97 LEU A N 1
ATOM 802 C CA . LEU A 1 97 ? 15.667 -1.293 -10.480 1.00 95.69 97 LEU A CA 1
ATOM 803 C C . LEU A 1 97 ? 15.025 -0.411 -11.562 1.00 95.69 97 LEU A C 1
ATOM 805 O O . LEU A 1 97 ? 15.208 -0.682 -12.751 1.00 95.69 97 LEU A O 1
ATOM 809 N N . VAL A 1 98 ? 14.349 0.670 -11.164 1.00 96.62 98 VAL A N 1
ATOM 810 C CA . VAL A 1 98 ? 13.747 1.658 -12.074 1.00 96.62 98 VAL A CA 1
ATOM 811 C C . VAL A 1 98 ? 14.807 2.314 -12.960 1.00 96.62 98 VAL A C 1
ATOM 813 O O . VAL A 1 98 ? 14.665 2.339 -14.183 1.00 96.62 98 VAL A O 1
ATOM 816 N N . SER A 1 99 ? 15.922 2.759 -12.379 1.00 96.69 99 SER A N 1
ATOM 817 C CA . SER A 1 99 ? 17.049 3.333 -13.123 1.00 96.69 99 SER A CA 1
ATOM 818 C C . SER A 1 99 ? 17.633 2.346 -14.141 1.00 96.69 99 SER A C 1
ATOM 820 O O . SER A 1 99 ? 17.905 2.705 -15.288 1.00 96.69 99 SER A O 1
ATOM 822 N N . ASN A 1 100 ? 17.761 1.067 -13.780 1.00 96.00 100 ASN A N 1
ATOM 823 C CA . ASN A 1 100 ? 18.223 0.029 -14.701 1.00 96.00 100 ASN A CA 1
ATOM 824 C C . ASN A 1 100 ? 17.229 -0.240 -15.841 1.00 96.00 100 ASN A C 1
ATOM 826 O O . ASN A 1 100 ? 17.660 -0.535 -16.959 1.00 96.00 100 ASN A O 1
ATOM 830 N N . ALA A 1 101 ? 15.924 -0.142 -15.586 1.00 95.44 101 ALA A N 1
ATOM 831 C CA . ALA A 1 101 ? 14.907 -0.271 -16.625 1.00 95.44 101 ALA A CA 1
ATOM 832 C C . ALA A 1 101 ? 14.921 0.930 -17.584 1.00 95.44 101 ALA A C 1
ATOM 834 O O . ALA A 1 101 ? 14.942 0.732 -18.791 1.00 95.44 101 ALA A O 1
ATOM 835 N N . ILE A 1 102 ? 15.002 2.160 -17.068 1.00 96.31 102 ILE A N 1
ATOM 836 C CA . ILE A 1 102 ? 14.886 3.387 -17.875 1.00 96.31 102 ILE A CA 1
ATOM 837 C C . ILE A 1 102 ? 16.217 3.760 -18.544 1.00 96.31 102 ILE A C 1
ATOM 839 O O . ILE A 1 102 ? 16.298 3.928 -19.760 1.00 96.31 102 ILE A O 1
ATOM 843 N N . VAL A 1 103 ? 17.293 3.885 -17.761 1.00 95.19 103 VAL A N 1
ATOM 844 C CA . VAL A 1 103 ? 18.590 4.401 -18.238 1.00 95.19 103 VAL A CA 1
ATOM 845 C C . VAL A 1 103 ? 19.366 3.321 -18.979 1.00 95.19 103 VAL A C 1
ATOM 847 O O . VAL A 1 103 ? 19.926 3.571 -20.045 1.00 95.19 103 VAL A O 1
ATOM 850 N N . ARG A 1 104 ? 19.412 2.107 -18.417 1.00 93.19 104 ARG A N 1
ATOM 851 C CA . ARG A 1 104 ? 20.167 0.989 -19.007 1.00 93.19 104 ARG A CA 1
ATOM 852 C C . ARG A 1 104 ? 19.339 0.133 -19.957 1.00 93.19 104 ARG A C 1
ATOM 854 O O . ARG A 1 104 ? 19.908 -0.768 -20.570 1.00 93.19 104 ARG A O 1
ATOM 861 N N . ARG A 1 105 ? 18.028 0.387 -20.063 1.00 92.12 105 ARG A N 1
ATOM 862 C CA . ARG A 1 105 ? 17.091 -0.380 -20.901 1.00 92.12 105 ARG A CA 1
ATOM 863 C C . ARG A 1 105 ? 17.191 -1.884 -20.668 1.00 92.12 105 ARG A C 1
ATOM 865 O O . ARG A 1 105 ? 17.165 -2.680 -21.602 1.00 92.12 105 ARG A O 1
ATOM 872 N N . SER A 1 106 ? 17.379 -2.283 -19.409 1.00 94.88 106 SER A N 1
ATOM 873 C CA . SER A 1 106 ? 17.540 -3.690 -19.050 1.00 94.88 106 SER A CA 1
ATOM 874 C C . SER A 1 106 ? 16.199 -4.427 -19.188 1.00 94.88 106 SER A C 1
ATOM 876 O O . SER A 1 106 ? 15.255 -4.106 -18.454 1.00 94.88 106 SER A O 1
ATOM 878 N N . PRO A 1 107 ? 16.098 -5.458 -20.053 1.00 93.44 107 PRO A N 1
ATOM 879 C CA . PRO A 1 107 ? 14.870 -6.244 -20.186 1.00 93.44 107 PRO A CA 1
ATOM 880 C C . PRO A 1 107 ? 14.528 -7.002 -18.901 1.00 93.44 107 PRO A C 1
ATOM 882 O O . PRO A 1 107 ? 13.360 -7.145 -18.554 1.00 93.44 107 PRO A O 1
ATOM 885 N N . VAL A 1 108 ? 15.550 -7.442 -18.157 1.00 95.38 108 VAL A N 1
ATOM 886 C CA . VAL A 1 108 ? 15.375 -8.126 -16.868 1.00 95.38 108 VAL A CA 1
ATOM 887 C C . VAL A 1 108 ? 14.802 -7.168 -15.827 1.00 95.38 108 VAL A C 1
ATOM 889 O O . VAL A 1 108 ? 13.852 -7.522 -15.136 1.00 95.38 108 VAL A O 1
ATOM 892 N N . ALA A 1 109 ? 15.330 -5.942 -15.742 1.00 95.44 109 ALA A N 1
ATOM 893 C CA . ALA A 1 109 ? 14.808 -4.940 -14.814 1.00 95.44 109 ALA A CA 1
ATOM 894 C C . ALA A 1 109 ? 13.352 -4.581 -15.141 1.00 95.44 109 ALA A C 1
ATOM 896 O O . ALA A 1 109 ? 12.506 -4.520 -14.254 1.00 95.44 109 ALA A O 1
ATOM 897 N N . THR A 1 110 ? 13.052 -4.431 -16.430 1.00 95.62 110 THR A N 1
ATOM 898 C CA . THR A 1 110 ? 11.699 -4.173 -16.931 1.00 95.62 110 THR A CA 1
ATOM 899 C C . THR A 1 110 ? 10.731 -5.305 -16.573 1.00 95.62 110 THR A C 1
ATOM 901 O O . THR A 1 110 ? 9.647 -5.053 -16.052 1.00 95.62 110 THR A O 1
ATOM 904 N N . ALA A 1 111 ? 11.127 -6.563 -16.784 1.00 95.38 111 ALA A N 1
ATOM 905 C CA . ALA A 1 111 ? 10.314 -7.719 -16.412 1.00 95.38 111 ALA A CA 1
ATOM 906 C C . ALA A 1 111 ? 10.044 -7.779 -14.899 1.00 95.38 111 ALA A C 1
ATOM 908 O O . ALA A 1 111 ? 8.921 -8.067 -14.489 1.00 95.38 111 ALA A O 1
ATOM 909 N N . LEU A 1 112 ? 11.045 -7.461 -14.071 1.00 95.38 112 LEU A N 1
ATOM 910 C CA . LEU A 1 112 ? 10.886 -7.395 -12.616 1.00 95.38 112 LEU A CA 1
ATOM 911 C C . LEU A 1 112 ? 9.928 -6.277 -12.184 1.00 95.38 112 LEU A C 1
ATOM 913 O O . LEU A 1 112 ? 9.111 -6.504 -11.297 1.00 95.38 112 LEU A O 1
ATOM 917 N N . LEU A 1 113 ? 9.954 -5.107 -12.831 1.00 95.62 113 LEU A N 1
ATOM 918 C CA . LEU A 1 113 ? 8.976 -4.047 -12.559 1.00 95.62 113 LEU A CA 1
ATOM 919 C C . LEU A 1 113 ? 7.543 -4.492 -12.877 1.00 95.62 113 LEU A C 1
ATOM 921 O O . LEU A 1 113 ? 6.639 -4.263 -12.074 1.00 95.62 113 LEU A O 1
ATOM 925 N N . TYR A 1 114 ? 7.326 -5.178 -14.003 1.00 96.00 114 TYR A N 1
ATOM 926 C CA . TYR A 1 114 ? 6.010 -5.744 -14.312 1.00 96.00 114 TYR A CA 1
ATOM 927 C C . TYR A 1 114 ? 5.588 -6.820 -13.308 1.00 96.00 114 TYR A C 1
ATOM 929 O O . TYR A 1 114 ? 4.421 -6.858 -12.916 1.00 96.00 114 TYR A O 1
ATOM 937 N N . ALA A 1 115 ? 6.521 -7.659 -12.852 1.00 95.12 115 ALA A N 1
ATOM 938 C CA . ALA A 1 115 ? 6.250 -8.635 -11.801 1.00 95.12 115 ALA A CA 1
ATOM 939 C C . ALA A 1 115 ? 5.837 -7.943 -10.490 1.00 95.12 115 ALA A C 1
ATOM 941 O O . ALA A 1 115 ? 4.840 -8.327 -9.888 1.00 95.12 115 ALA A O 1
ATOM 942 N N . HIS A 1 116 ? 6.526 -6.871 -10.094 1.00 95.44 116 HIS A N 1
ATOM 943 C CA . HIS A 1 116 ? 6.172 -6.064 -8.924 1.00 95.44 116 HIS A CA 1
ATOM 944 C C . HIS A 1 116 ? 4.789 -5.410 -9.048 1.00 95.44 116 HIS A C 1
ATOM 946 O O . HIS A 1 116 ? 3.987 -5.488 -8.115 1.00 95.44 116 HIS A O 1
ATOM 952 N N . ALA A 1 117 ? 4.463 -4.839 -10.211 1.00 96.31 117 ALA A N 1
ATOM 953 C CA . ALA A 1 117 ? 3.129 -4.300 -10.476 1.00 96.31 117 ALA A CA 1
ATOM 954 C C . ALA A 1 117 ? 2.040 -5.383 -10.353 1.00 96.31 117 ALA A C 1
ATOM 956 O O . ALA A 1 117 ? 0.992 -5.147 -9.744 1.00 96.31 117 ALA A O 1
ATOM 957 N N . ALA A 1 118 ? 2.298 -6.585 -10.879 1.00 95.81 118 ALA A N 1
ATOM 958 C CA . ALA A 1 118 ? 1.388 -7.721 -10.764 1.00 95.81 118 ALA A CA 1
ATOM 959 C C . ALA A 1 118 ? 1.218 -8.182 -9.307 1.00 95.81 118 ALA A C 1
ATOM 961 O O . ALA A 1 118 ? 0.083 -8.353 -8.864 1.00 95.81 118 ALA A O 1
ATOM 962 N N . SER A 1 119 ? 2.305 -8.303 -8.538 1.00 94.31 119 SER A N 1
ATOM 963 C CA . SER A 1 119 ? 2.249 -8.680 -7.119 1.00 94.31 119 SER A CA 1
ATOM 964 C C . SER A 1 119 ? 1.473 -7.670 -6.271 1.00 94.31 119 SER A C 1
ATOM 966 O O . SER A 1 119 ? 0.710 -8.067 -5.393 1.00 94.31 119 SER A O 1
ATOM 968 N N . LEU A 1 120 ? 1.612 -6.367 -6.536 1.00 96.12 120 LEU A N 1
ATOM 969 C CA . LEU A 1 120 ? 0.836 -5.339 -5.833 1.00 96.12 120 LEU A CA 1
ATOM 970 C C . LEU A 1 120 ? -0.661 -5.433 -6.160 1.00 96.12 120 LEU A C 1
ATOM 972 O O . LEU A 1 120 ? -1.507 -5.315 -5.271 1.00 96.12 120 LEU A O 1
ATOM 976 N N . LYS A 1 121 ? -1.000 -5.708 -7.424 1.00 95.88 121 LYS A N 1
ATOM 977 C CA . LYS A 1 121 ? -2.387 -5.949 -7.839 1.00 95.88 121 LYS A CA 1
ATOM 978 C C . LYS A 1 121 ? -2.968 -7.206 -7.188 1.00 95.88 121 LYS A C 1
ATOM 980 O O . LYS A 1 121 ? -4.128 -7.194 -6.783 1.00 95.88 121 LYS A O 1
ATOM 985 N N . GLU A 1 122 ? -2.181 -8.270 -7.079 1.00 95.19 122 GLU A N 1
ATOM 986 C CA . GLU A 1 122 ? -2.583 -9.508 -6.409 1.00 95.19 122 GLU A CA 1
ATOM 987 C C . GLU A 1 122 ? -2.825 -9.286 -4.913 1.00 95.19 122 GLU A C 1
ATOM 989 O O . GLU A 1 122 ? -3.877 -9.675 -4.408 1.00 95.19 122 GLU A O 1
ATOM 994 N N . LEU A 1 123 ? -1.929 -8.570 -4.223 1.00 95.38 123 LEU A N 1
ATOM 995 C CA . LEU A 1 123 ? -2.134 -8.171 -2.829 1.00 95.38 123 LEU A CA 1
ATOM 996 C C . LEU A 1 123 ? -3.447 -7.395 -2.657 1.00 95.38 123 LEU A C 1
ATOM 998 O O . LEU A 1 123 ? -4.250 -7.722 -1.784 1.00 95.38 123 LEU A O 1
ATOM 1002 N N . ALA A 1 124 ? -3.696 -6.394 -3.504 1.00 96.69 124 ALA A N 1
ATOM 1003 C CA . ALA A 1 124 ? -4.940 -5.631 -3.461 1.00 96.69 124 ALA A CA 1
ATOM 1004 C C . ALA A 1 124 ? -6.171 -6.524 -3.699 1.00 96.69 124 ALA A C 1
ATOM 1006 O O . ALA A 1 124 ? -7.175 -6.399 -2.999 1.00 96.69 124 ALA A O 1
ATOM 1007 N N . PHE A 1 125 ? -6.092 -7.464 -4.644 1.00 95.75 125 PHE A N 1
ATOM 1008 C CA . PHE A 1 125 ? -7.172 -8.412 -4.909 1.00 95.75 125 PHE A CA 1
ATOM 1009 C C . PHE A 1 125 ? -7.467 -9.311 -3.702 1.00 95.75 125 PHE A C 1
ATOM 1011 O O . PHE A 1 125 ? -8.631 -9.460 -3.336 1.00 95.75 125 PHE A O 1
ATOM 1018 N N . VAL A 1 126 ? -6.434 -9.863 -3.057 1.00 94.19 126 VAL A N 1
ATOM 1019 C CA . VAL A 1 126 ? -6.579 -10.678 -1.839 1.00 94.19 126 VAL A CA 1
ATOM 1020 C C . VAL A 1 126 ? -7.201 -9.849 -0.716 1.00 94.19 126 VAL A C 1
ATOM 1022 O O . VAL A 1 126 ? -8.204 -10.252 -0.131 1.00 94.19 126 VAL A O 1
ATOM 1025 N N . LEU A 1 127 ? -6.678 -8.651 -0.452 1.00 96.69 127 LEU A N 1
ATOM 1026 C CA . LEU A 1 127 ? -7.199 -7.785 0.607 1.00 96.69 127 LEU A CA 1
ATOM 1027 C C . LEU A 1 127 ? -8.663 -7.390 0.373 1.00 96.69 127 LEU A C 1
ATOM 1029 O O . LEU A 1 127 ? -9.447 -7.427 1.319 1.00 96.69 127 LEU A O 1
ATOM 1033 N N . ALA A 1 128 ? -9.076 -7.097 -0.863 1.00 96.25 128 ALA A N 1
ATOM 1034 C CA . ALA A 1 128 ? -10.467 -6.752 -1.186 1.00 96.25 128 ALA A CA 1
ATOM 1035 C C . ALA A 1 128 ? -11.481 -7.853 -0.806 1.00 96.25 128 ALA A C 1
ATOM 1037 O O . ALA A 1 128 ? -12.667 -7.579 -0.589 1.00 96.25 128 ALA A O 1
ATOM 1038 N N . GLN A 1 129 ? -11.038 -9.109 -0.691 1.00 96.38 129 GLN A N 1
ATOM 1039 C CA . GLN A 1 129 ? -11.893 -10.209 -0.243 1.00 96.38 129 GLN A CA 1
ATOM 1040 C C . GLN A 1 129 ? -12.189 -10.146 1.259 1.00 96.38 129 GLN A C 1
ATOM 1042 O O . GLN A 1 129 ? -13.250 -10.607 1.686 1.00 96.38 129 GLN A O 1
ATOM 1047 N N . HIS A 1 130 ? -11.336 -9.503 2.057 1.00 96.44 130 HIS A N 1
ATOM 1048 C CA . HIS A 1 130 ? -11.395 -9.540 3.522 1.00 96.44 130 HIS A CA 1
ATOM 1049 C C . HIS A 1 130 ? -11.631 -8.176 4.173 1.00 96.44 130 HIS A C 1
ATOM 1051 O O . HIS A 1 130 ? -12.311 -8.101 5.194 1.00 96.44 130 HIS A O 1
ATOM 1057 N N . VAL A 1 131 ? -11.147 -7.097 3.560 1.00 97.25 131 VAL A N 1
ATOM 1058 C CA . VAL A 1 131 ? -11.313 -5.716 4.027 1.00 97.25 131 VAL A CA 1
ATOM 1059 C C . VAL A 1 131 ? -12.032 -4.871 2.974 1.00 97.25 131 VAL A C 1
ATOM 1061 O O . VAL A 1 131 ? -12.134 -5.254 1.809 1.00 97.25 131 VAL A O 1
ATOM 1064 N N . ASN A 1 132 ? -12.559 -3.716 3.375 1.00 97.38 132 ASN A N 1
ATOM 1065 C CA . ASN A 1 132 ? -13.068 -2.722 2.439 1.00 97.38 132 ASN A CA 1
ATOM 1066 C C . ASN A 1 132 ? -11.897 -1.849 1.966 1.00 97.38 132 ASN A C 1
ATOM 1068 O O . ASN A 1 132 ? -11.510 -0.902 2.654 1.00 97.38 132 ASN A O 1
ATOM 1072 N N . LEU A 1 133 ? -11.307 -2.184 0.816 1.00 96.25 133 LEU A N 1
ATOM 1073 C CA . LEU A 1 133 ? -10.273 -1.350 0.207 1.00 96.25 133 LEU A CA 1
ATOM 1074 C C . LEU A 1 133 ? -10.902 -0.076 -0.355 1.00 96.25 133 LEU A C 1
ATOM 1076 O O . LEU A 1 133 ? -11.480 -0.085 -1.438 1.00 96.25 133 LEU A O 1
ATOM 1080 N N . VAL A 1 134 ? -10.771 1.022 0.386 1.00 95.06 134 VAL A N 1
ATOM 1081 C CA . VAL A 1 134 ? -11.315 2.323 -0.019 1.00 95.06 134 VAL A CA 1
ATOM 1082 C C . VAL A 1 134 ? -10.433 3.032 -1.039 1.00 95.06 134 VAL A C 1
ATOM 1084 O O . VAL A 1 134 ? -10.897 3.945 -1.703 1.00 95.06 134 VAL A O 1
ATOM 1087 N N . GLY A 1 135 ? -9.174 2.613 -1.166 1.00 94.62 135 GLY A N 1
ATOM 1088 C CA . GLY A 1 135 ? -8.218 3.135 -2.130 1.00 94.62 135 GLY A CA 1
ATOM 1089 C C . GLY A 1 135 ? -6.925 2.333 -2.118 1.00 94.62 135 GLY A C 1
ATOM 1090 O O . GLY A 1 135 ? -6.567 1.719 -1.112 1.00 94.62 135 GLY A O 1
ATOM 1091 N N . VAL A 1 136 ? -6.239 2.315 -3.256 1.00 96.06 136 VAL A N 1
ATOM 1092 C CA . VAL A 1 136 ? -4.986 1.579 -3.447 1.00 96.06 136 VAL A CA 1
ATOM 1093 C C . VAL A 1 136 ? -4.057 2.404 -4.321 1.00 96.06 136 VAL A C 1
ATOM 1095 O O . VAL A 1 136 ? -4.504 2.980 -5.313 1.00 96.06 136 VAL A O 1
ATOM 1098 N N . MET A 1 137 ? -2.770 2.430 -3.992 1.00 96.94 137 MET A N 1
ATOM 1099 C CA . MET A 1 137 ? -1.729 2.878 -4.912 1.00 96.94 137 MET A CA 1
ATOM 1100 C C . MET A 1 137 ? -1.276 1.717 -5.800 1.00 96.94 137 MET A C 1
ATOM 1102 O O . MET A 1 137 ? -1.059 0.608 -5.319 1.00 96.94 137 MET A O 1
ATOM 1106 N N . ALA A 1 138 ? -1.132 1.970 -7.095 1.00 96.38 138 ALA A N 1
ATOM 1107 C CA . ALA A 1 138 ? -0.641 1.020 -8.082 1.00 96.38 138 ALA A CA 1
ATOM 1108 C C . ALA A 1 138 ? 0.669 1.518 -8.691 1.00 96.38 138 ALA A C 1
ATOM 1110 O O . ALA A 1 138 ? 0.898 2.721 -8.806 1.00 96.38 138 ALA A O 1
ATOM 1111 N N . LEU A 1 139 ? 1.515 0.581 -9.115 1.00 96.94 139 LEU A N 1
ATOM 1112 C CA . LEU A 1 139 ? 2.693 0.911 -9.903 1.00 96.94 139 LEU A CA 1
ATOM 1113 C C . LEU A 1 139 ? 2.265 1.234 -11.341 1.00 96.94 139 LEU A C 1
ATOM 1115 O O . LEU A 1 139 ? 1.767 0.359 -12.051 1.00 96.94 139 LEU A O 1
ATOM 1119 N N . SER A 1 140 ? 2.441 2.490 -11.742 1.00 96.06 140 SER A N 1
ATOM 1120 C CA . SER A 1 140 ? 2.078 3.021 -13.056 1.00 96.06 140 SER A CA 1
ATOM 1121 C C . SER A 1 140 ? 3.325 3.283 -13.890 1.00 96.06 140 SER A C 1
ATOM 1123 O O . SER A 1 140 ? 4.333 3.764 -13.378 1.00 96.06 140 SER A O 1
ATOM 1125 N N . PHE A 1 141 ? 3.249 2.973 -15.184 1.00 96.62 141 PHE A N 1
ATOM 1126 C CA . PHE A 1 141 ? 4.356 3.140 -16.122 1.00 96.62 141 PHE A CA 1
ATOM 1127 C C . PHE A 1 141 ? 4.034 4.228 -17.140 1.00 96.62 141 PHE A C 1
ATOM 1129 O O . PHE A 1 141 ? 2.981 4.188 -17.781 1.00 96.62 141 PHE A O 1
ATOM 1136 N N . THR A 1 142 ? 4.965 5.160 -17.325 1.00 96.44 142 THR A N 1
ATOM 1137 C CA . THR A 1 142 ? 4.920 6.119 -18.434 1.00 96.44 142 THR A CA 1
ATOM 1138 C C . THR A 1 142 ? 5.778 5.595 -19.572 1.00 96.44 142 THR A C 1
ATOM 1140 O O . THR A 1 142 ? 6.873 5.080 -19.335 1.00 96.44 142 THR A O 1
ATOM 1143 N N . TYR A 1 143 ? 5.290 5.741 -20.804 1.00 95.06 143 TYR A N 1
ATOM 1144 C CA . TYR A 1 143 ? 5.986 5.284 -22.001 1.00 95.06 143 TYR A CA 1
ATOM 1145 C C . TYR A 1 143 ? 6.279 6.434 -22.956 1.00 95.06 143 TYR A C 1
ATOM 1147 O O . TYR A 1 143 ? 5.443 7.314 -23.165 1.00 95.06 143 TYR A O 1
ATOM 1155 N N . GLN A 1 144 ? 7.438 6.367 -23.601 1.00 94.81 144 GLN A N 1
ATOM 1156 C CA . GLN A 1 144 ? 7.785 7.191 -24.751 1.00 94.81 144 GLN A CA 1
ATOM 1157 C C . GLN A 1 144 ? 8.470 6.308 -25.791 1.00 94.81 144 GLN A C 1
ATOM 1159 O O . GLN A 1 144 ? 9.386 5.561 -25.463 1.00 94.81 144 GLN A O 1
ATOM 1164 N N . ASP A 1 145 ? 8.001 6.365 -27.038 1.00 91.56 145 ASP A N 1
ATOM 1165 C CA . ASP A 1 145 ? 8.538 5.569 -28.152 1.00 91.56 145 ASP A CA 1
ATOM 1166 C C . ASP A 1 145 ? 8.606 4.052 -27.865 1.00 91.56 145 ASP A C 1
ATOM 1168 O O . ASP A 1 145 ? 9.491 3.347 -28.342 1.00 91.56 145 ASP A O 1
ATOM 1172 N N . GLY A 1 146 ? 7.649 3.542 -27.079 1.00 86.50 146 GLY A N 1
ATOM 1173 C CA . GLY A 1 146 ? 7.562 2.130 -26.684 1.00 86.50 146 GLY A CA 1
ATOM 1174 C C . GLY A 1 146 ? 8.444 1.729 -25.496 1.00 86.50 146 GLY A C 1
ATOM 1175 O O . GLY A 1 146 ? 8.376 0.583 -25.061 1.00 86.50 146 GLY A O 1
ATOM 1176 N N . GLU A 1 147 ? 9.219 2.660 -24.941 1.00 88.50 147 GLU A N 1
ATOM 1177 C CA . GLU A 1 147 ? 10.127 2.439 -23.813 1.00 88.50 147 GLU A CA 1
ATOM 1178 C C . GLU A 1 147 ? 9.563 3.045 -22.525 1.00 88.50 147 GLU A C 1
ATOM 1180 O O . GLU A 1 147 ? 8.909 4.088 -22.561 1.00 88.50 147 GLU A O 1
ATOM 1185 N N . ILE A 1 148 ? 9.838 2.418 -21.376 1.00 93.50 148 ILE A N 1
ATOM 1186 C CA . ILE A 1 148 ? 9.456 2.964 -20.066 1.00 93.50 148 ILE A CA 1
ATOM 1187 C C . ILE A 1 148 ? 10.333 4.184 -19.758 1.00 93.50 148 ILE A C 1
ATOM 1189 O O . ILE A 1 148 ? 11.561 4.094 -19.778 1.00 93.50 148 ILE A O 1
ATOM 1193 N N . THR A 1 149 ? 9.705 5.309 -19.422 1.00 95.19 149 THR A N 1
ATOM 1194 C CA . THR A 1 149 ? 10.378 6.552 -19.009 1.00 95.19 149 THR A CA 1
ATOM 1195 C C . THR A 1 149 ? 10.137 6.922 -17.552 1.00 95.19 149 THR A C 1
ATOM 1197 O O . THR A 1 149 ? 10.909 7.701 -16.997 1.00 95.19 149 THR A O 1
ATOM 1200 N N . SER A 1 150 ? 9.108 6.357 -16.916 1.00 95.25 150 SER A N 1
ATOM 1201 C CA . SER A 1 150 ? 8.872 6.475 -15.475 1.00 95.25 150 SER A CA 1
ATOM 1202 C C . SER A 1 150 ? 8.114 5.259 -14.934 1.00 95.25 150 SER A C 1
ATOM 1204 O O . SER A 1 150 ? 7.435 4.556 -15.688 1.00 95.25 150 SER A O 1
ATOM 1206 N N . ALA A 1 151 ? 8.268 4.994 -13.637 1.00 96.75 151 ALA A N 1
ATOM 1207 C CA . ALA A 1 151 ? 7.647 3.879 -12.929 1.00 96.75 151 ALA A CA 1
ATOM 1208 C C . ALA A 1 151 ? 7.307 4.324 -11.497 1.00 96.75 151 ALA A C 1
ATOM 1210 O O . ALA A 1 151 ? 8.113 4.169 -10.575 1.00 96.75 151 ALA A O 1
ATOM 1211 N N . ASP A 1 152 ? 6.120 4.902 -11.332 1.00 95.69 152 ASP A N 1
ATOM 1212 C CA . ASP A 1 152 ? 5.722 5.653 -10.141 1.00 95.69 152 ASP A CA 1
ATOM 1213 C C . ASP A 1 152 ? 4.519 5.010 -9.446 1.00 95.69 152 ASP A C 1
ATOM 1215 O O . ASP A 1 152 ? 3.625 4.453 -10.090 1.00 95.69 152 ASP A O 1
ATOM 1219 N N . PHE A 1 153 ? 4.463 5.106 -8.117 1.00 96.44 153 PHE A N 1
ATOM 1220 C CA . PHE A 1 153 ? 3.264 4.723 -7.377 1.00 96.44 153 PHE A CA 1
ATOM 1221 C C . PHE A 1 153 ? 2.218 5.824 -7.486 1.00 96.44 153 PHE A C 1
ATOM 1223 O O . PHE A 1 153 ? 2.432 6.943 -7.023 1.00 96.44 153 PHE A O 1
ATOM 1230 N N . MET A 1 154 ? 1.070 5.490 -8.063 1.00 95.25 154 MET A N 1
ATOM 1231 C CA . MET A 1 154 ? -0.041 6.417 -8.232 1.00 95.25 154 MET A CA 1
ATOM 1232 C C . MET A 1 154 ? -1.306 5.863 -7.579 1.00 95.25 154 MET A C 1
ATOM 1234 O O . MET A 1 154 ? -1.582 4.666 -7.704 1.00 95.25 154 MET A O 1
ATOM 1238 N N . PRO A 1 155 ? -2.095 6.698 -6.889 1.00 94.12 155 PRO A N 1
ATOM 1239 C CA . PRO A 1 155 ? -3.435 6.332 -6.458 1.00 94.12 155 PRO A CA 1
ATOM 1240 C C . PRO A 1 155 ? -4.273 5.857 -7.650 1.00 94.12 155 PRO A C 1
ATOM 1242 O O . PRO A 1 155 ? -4.259 6.452 -8.721 1.00 94.12 155 PRO A O 1
ATOM 1245 N N . THR A 1 156 ? -5.016 4.772 -7.457 1.00 92.88 156 THR A N 1
ATOM 1246 C CA . THR A 1 156 ? -5.991 4.276 -8.446 1.00 92.88 156 THR A CA 1
ATOM 1247 C C . THR A 1 156 ? -7.311 5.046 -8.408 1.00 92.88 156 THR A C 1
ATOM 1249 O O . THR A 1 156 ? -8.139 4.901 -9.306 1.00 92.88 156 THR A O 1
ATOM 1252 N N . LEU A 1 157 ? -7.512 5.851 -7.363 1.00 92.75 157 LEU A N 1
ATOM 1253 C CA . LEU A 1 157 ? -8.664 6.726 -7.205 1.00 92.75 157 LEU A CA 1
ATOM 1254 C C . LEU A 1 157 ? -8.455 8.048 -7.954 1.00 92.75 157 LEU A C 1
ATOM 1256 O O . LEU A 1 157 ? -7.321 8.519 -8.038 1.00 92.75 157 LEU A O 1
ATOM 1260 N N . PRO A 1 158 ? -9.544 8.689 -8.406 1.00 93.06 158 PRO A N 1
ATOM 1261 C CA . PRO A 1 158 ? -9.520 10.079 -8.840 1.00 93.06 158 PRO A CA 1
ATOM 1262 C C . PRO A 1 158 ? -8.953 11.031 -7.772 1.00 93.06 158 PRO A C 1
ATOM 1264 O O . PRO A 1 158 ? -9.186 10.850 -6.572 1.00 93.06 158 PRO A O 1
ATOM 1267 N N . ASP A 1 159 ? -8.239 12.069 -8.213 1.00 91.44 159 ASP A N 1
ATOM 1268 C CA . ASP A 1 159 ? -7.578 13.032 -7.322 1.00 91.44 159 ASP A CA 1
ATOM 1269 C C . ASP A 1 159 ? -8.558 13.761 -6.393 1.00 91.44 159 ASP A C 1
ATOM 1271 O O . ASP A 1 159 ? -8.242 14.003 -5.230 1.00 91.44 159 ASP A O 1
ATOM 1275 N N . ASP A 1 160 ? -9.755 14.097 -6.875 1.00 93.25 160 ASP A N 1
ATOM 1276 C CA . ASP A 1 160 ? -10.805 14.747 -6.087 1.00 93.25 160 ASP A CA 1
ATOM 1277 C C . ASP A 1 160 ? -11.257 13.872 -4.911 1.00 93.25 160 ASP A C 1
ATOM 1279 O O . ASP A 1 160 ? -11.330 14.358 -3.779 1.00 93.25 160 ASP A O 1
ATOM 1283 N N . GLN A 1 161 ? -11.453 12.572 -5.148 1.00 92.94 161 GLN A N 1
ATOM 1284 C CA . GLN A 1 161 ? -11.796 11.606 -4.099 1.00 92.94 161 GLN A CA 1
ATOM 1285 C C . GLN A 1 161 ? -10.654 11.429 -3.095 1.00 92.94 161 GLN A C 1
ATOM 1287 O O . GLN A 1 161 ? -10.878 11.418 -1.883 1.00 92.94 161 GLN A O 1
ATOM 1292 N N . LEU A 1 162 ? -9.410 11.337 -3.575 1.00 93.12 162 LEU A N 1
ATOM 1293 C CA . LEU A 1 162 ? -8.249 11.242 -2.693 1.00 93.12 162 LEU A CA 1
ATOM 1294 C C . LEU A 1 162 ? -8.120 12.483 -1.802 1.00 93.12 162 LEU A C 1
ATOM 1296 O O . LEU A 1 162 ? -7.875 12.365 -0.599 1.00 93.12 162 LEU A O 1
ATOM 1300 N N . GLN A 1 163 ? -8.302 13.677 -2.372 1.00 92.81 163 GLN A N 1
ATOM 1301 C CA . GLN A 1 163 ? -8.273 14.918 -1.604 1.00 92.81 163 GLN A CA 1
ATOM 1302 C C . GLN A 1 163 ? -9.390 14.955 -0.567 1.00 92.81 163 GLN A C 1
ATOM 1304 O O . GLN A 1 163 ? -9.126 15.326 0.576 1.00 92.81 163 GLN A O 1
ATOM 1309 N N . GLU A 1 164 ? -10.605 14.535 -0.915 1.00 92.31 164 GLU A N 1
ATOM 1310 C CA . GLU A 1 164 ? -11.708 14.440 0.041 1.00 92.31 164 GLU A CA 1
ATOM 1311 C C . GLU A 1 164 ? -11.333 13.556 1.239 1.00 92.31 164 GLU A C 1
ATOM 1313 O O . GLU A 1 164 ? -11.413 14.012 2.383 1.00 92.31 164 GLU A O 1
ATOM 1318 N N . MET A 1 165 ? -10.801 12.355 0.993 1.00 91.62 165 MET A N 1
ATOM 1319 C CA . MET A 1 165 ? -10.361 11.430 2.046 1.00 91.62 165 MET A CA 1
ATOM 1320 C C . MET A 1 165 ? -9.274 12.038 2.947 1.00 91.62 165 MET A C 1
ATOM 1322 O O . MET A 1 165 ? -9.345 11.936 4.178 1.00 91.62 165 MET A O 1
ATOM 1326 N N . ILE A 1 166 ? -8.287 12.722 2.358 1.00 91.38 166 ILE A N 1
ATOM 1327 C CA . ILE A 1 166 ? -7.230 13.419 3.108 1.00 91.38 166 ILE A CA 1
ATOM 1328 C C . ILE A 1 166 ? -7.833 14.533 3.978 1.00 91.38 166 ILE A C 1
ATOM 1330 O O . ILE A 1 166 ? -7.468 14.682 5.150 1.00 91.38 166 ILE A O 1
ATOM 1334 N N . GLN A 1 167 ? -8.767 15.321 3.439 1.00 90.19 167 GLN A N 1
ATOM 1335 C CA . GLN A 1 167 ? -9.412 16.406 4.184 1.00 90.19 167 GLN A CA 1
ATOM 1336 C C . GLN A 1 167 ? -10.297 15.878 5.315 1.00 90.19 167 GLN A C 1
ATOM 1338 O O . GLN A 1 167 ? -10.264 16.428 6.419 1.00 90.19 167 GLN A O 1
ATOM 1343 N N . GLU A 1 168 ? -11.054 14.805 5.088 1.00 88.25 168 GLU A N 1
ATOM 1344 C CA . GLU A 1 168 ? -11.829 14.142 6.138 1.00 88.25 168 GLU A CA 1
ATOM 1345 C C . GLU A 1 168 ? -10.935 13.683 7.290 1.00 88.25 168 GLU A C 1
ATOM 1347 O O . GLU A 1 168 ? -11.226 13.973 8.456 1.00 88.25 168 GLU A O 1
ATOM 1352 N N . ARG A 1 169 ? -9.810 13.025 6.983 1.00 85.25 169 ARG A N 1
ATOM 1353 C CA . ARG A 1 169 ? -8.859 12.582 8.008 1.00 85.25 169 ARG A CA 1
ATOM 1354 C C . ARG A 1 169 ? -8.313 13.756 8.816 1.00 85.25 169 ARG A C 1
ATOM 1356 O O . ARG A 1 169 ? -8.272 13.678 10.048 1.00 85.25 169 ARG A O 1
ATOM 1363 N N . ARG A 1 170 ? -7.932 14.852 8.150 1.00 86.00 170 ARG A N 1
ATOM 1364 C CA . ARG A 1 170 ? -7.449 16.079 8.809 1.00 86.00 170 ARG A CA 1
ATOM 1365 C C . ARG A 1 170 ? -8.499 16.670 9.745 1.00 86.00 170 ARG A C 1
ATOM 1367 O O . ARG A 1 170 ? -8.168 17.003 10.881 1.00 86.00 170 ARG A O 1
ATOM 1374 N N . LYS A 1 171 ? -9.763 16.739 9.309 1.00 87.06 171 LYS A N 1
ATOM 1375 C CA . LYS A 1 171 ? -10.884 17.212 10.139 1.00 87.06 171 LYS A CA 1
ATOM 1376 C C . LYS A 1 171 ? -11.074 16.339 11.380 1.00 87.06 171 LYS A C 1
ATOM 1378 O O . LYS A 1 171 ? -11.153 16.881 12.480 1.00 87.06 171 LYS A O 1
ATOM 1383 N N . ARG A 1 172 ? -11.076 15.008 11.229 1.00 83.38 172 ARG A N 1
ATOM 1384 C CA . ARG A 1 172 ? -11.193 14.070 12.365 1.00 83.38 172 ARG A CA 1
ATOM 1385 C C . ARG A 1 172 ? -10.047 14.249 13.360 1.00 83.38 172 ARG A C 1
ATOM 1387 O O . ARG A 1 172 ? -10.294 14.408 14.548 1.00 83.38 172 ARG A O 1
ATOM 1394 N N . LYS A 1 173 ? -8.801 14.318 12.875 1.00 82.12 173 LYS A N 1
ATOM 1395 C CA . LYS A 1 173 ? -7.616 14.526 13.726 1.00 82.12 173 LYS A CA 1
ATOM 1396 C C . LYS A 1 173 ? -7.688 15.845 14.503 1.00 82.12 173 LYS A C 1
ATOM 1398 O O . LYS A 1 173 ? -7.360 15.874 15.686 1.00 82.12 173 LYS A O 1
ATOM 1403 N N . ALA A 1 174 ? -8.135 16.922 13.857 1.00 84.94 174 ALA A N 1
ATOM 1404 C CA . ALA A 1 174 ? -8.313 18.219 14.504 1.00 84.94 174 ALA A CA 1
ATOM 1405 C C . ALA A 1 174 ? -9.411 18.190 15.582 1.00 84.94 174 ALA A C 1
ATOM 1407 O O . ALA A 1 174 ? -9.218 18.767 16.650 1.00 84.94 174 ALA A O 1
ATOM 1408 N N . ALA A 1 175 ? -10.525 17.494 15.332 1.00 85.38 175 ALA A N 1
ATOM 1409 C CA . ALA A 1 175 ? -11.591 17.314 16.317 1.00 85.38 175 ALA A CA 1
ATOM 1410 C C . ALA A 1 175 ? -11.091 16.552 17.555 1.00 85.38 175 ALA A C 1
ATOM 1412 O O . ALA A 1 175 ? -11.234 17.048 18.667 1.00 85.38 175 ALA A O 1
ATOM 1413 N N . THR A 1 176 ? -10.397 15.424 17.365 1.00 83.56 176 THR A N 1
ATOM 1414 C CA . THR A 1 176 ? -9.814 14.650 18.475 1.00 83.56 176 THR A CA 1
ATOM 1415 C C . THR A 1 176 ? -8.799 15.463 19.280 1.00 83.56 176 THR A C 1
ATOM 1417 O O . THR A 1 176 ? -8.784 15.390 20.508 1.00 83.56 176 THR A O 1
ATOM 1420 N N . LEU A 1 177 ? -7.956 16.260 18.612 1.00 84.62 177 LEU A N 1
ATOM 1421 C CA . LEU A 1 177 ? -7.001 17.133 19.298 1.00 84.62 177 LEU A CA 1
ATOM 1422 C C . LEU A 1 177 ? -7.722 18.202 20.124 1.00 84.62 177 LEU A C 1
ATOM 1424 O O . LEU A 1 177 ? -7.340 18.445 21.263 1.00 84.62 177 LEU A O 1
ATOM 1428 N N . ARG A 1 178 ? -8.776 18.810 19.573 1.00 86.56 178 ARG A N 1
ATOM 1429 C CA . ARG A 1 178 ? -9.587 19.800 20.283 1.00 86.56 178 ARG A CA 1
ATOM 1430 C C . ARG A 1 178 ? -10.256 19.199 21.517 1.00 86.56 178 ARG A C 1
ATOM 1432 O O . ARG A 1 178 ? -10.126 19.761 22.592 1.00 86.56 178 ARG A O 1
ATOM 1439 N N . GLU A 1 179 ? -10.873 18.028 21.393 1.00 85.50 179 GLU A N 1
ATOM 1440 C CA . GLU A 1 179 ? -11.472 17.310 22.527 1.00 85.50 179 GLU A CA 1
ATOM 1441 C C . GLU A 1 179 ? -10.442 16.920 23.597 1.00 85.50 179 GLU A C 1
ATOM 1443 O O . GLU A 1 179 ? -10.745 16.910 24.789 1.00 85.50 179 GLU A O 1
ATOM 1448 N N . ALA A 1 180 ? -9.219 16.559 23.197 1.00 83.38 180 ALA A N 1
ATOM 1449 C CA . ALA A 1 180 ? -8.137 16.282 24.138 1.00 83.38 180 ALA A CA 1
ATOM 1450 C C . ALA A 1 180 ? -7.690 17.555 24.872 1.00 83.38 180 ALA A C 1
ATOM 1452 O O . ALA A 1 180 ? -7.525 17.525 26.089 1.00 83.38 180 ALA A O 1
ATOM 1453 N N . VAL A 1 181 ? -7.552 18.674 24.154 1.00 84.44 181 VAL A N 1
ATOM 1454 C CA . VAL A 1 181 ? -7.221 19.981 24.741 1.00 84.44 181 VAL A CA 1
ATOM 1455 C C . VAL A 1 181 ? -8.319 20.449 25.693 1.00 84.44 181 VAL A C 1
ATOM 1457 O O . VAL A 1 181 ? -8.000 20.844 26.808 1.00 84.44 181 VAL A O 1
ATOM 1460 N N . ASP A 1 182 ? -9.591 20.344 25.308 1.00 84.94 182 ASP A N 1
ATOM 1461 C CA . ASP A 1 182 ? -10.724 20.736 26.153 1.00 84.94 182 ASP A CA 1
ATOM 1462 C C . ASP A 1 182 ? -10.786 19.879 27.431 1.00 84.94 182 ASP A C 1
ATOM 1464 O O . ASP A 1 182 ? -11.018 20.402 28.520 1.00 84.94 182 ASP A O 1
ATOM 1468 N N . ARG A 1 183 ? -10.497 18.572 27.337 1.00 80.00 183 ARG A N 1
ATOM 1469 C CA . ARG A 1 183 ? -10.373 17.699 28.518 1.00 80.00 183 ARG A CA 1
ATOM 1470 C C . ARG A 1 183 ? -9.218 18.093 29.430 1.00 80.00 183 ARG A C 1
ATOM 1472 O O . ARG A 1 183 ? -9.389 18.052 30.638 1.00 80.00 183 ARG A O 1
ATOM 1479 N N . MET A 1 184 ? -8.066 18.470 28.876 1.00 77.31 184 MET A N 1
ATOM 1480 C CA . MET A 1 184 ? -6.916 18.927 29.667 1.00 77.31 184 MET A CA 1
ATOM 1481 C C . MET A 1 184 ? -7.152 20.304 30.295 1.00 77.31 184 MET A C 1
ATOM 1483 O O . MET A 1 184 ? -6.707 20.545 31.410 1.00 77.31 184 MET A O 1
ATOM 1487 N N . ALA A 1 185 ? -7.845 21.202 29.594 1.00 77.44 185 ALA A N 1
ATOM 1488 C CA . ALA A 1 185 ? -8.175 22.537 30.084 1.00 77.44 185 ALA A CA 1
ATOM 1489 C C . ALA A 1 185 ? -9.223 22.505 31.208 1.00 77.44 185 ALA A C 1
ATOM 1491 O O . ALA A 1 185 ? -9.182 23.349 32.097 1.00 77.44 185 ALA A O 1
ATOM 1492 N N . ASN A 1 186 ? -10.127 21.522 31.179 1.00 75.31 186 ASN A N 1
ATOM 1493 C CA . ASN A 1 186 ? -11.126 21.279 32.222 1.00 75.31 186 ASN A CA 1
ATOM 1494 C C . ASN A 1 186 ? -10.663 20.251 33.271 1.00 75.31 186 ASN A C 1
ATOM 1496 O O . ASN A 1 186 ? -11.472 19.810 34.084 1.00 75.31 186 ASN A O 1
ATOM 1500 N N . PHE A 1 187 ? -9.394 19.833 33.237 1.00 61.75 187 PHE A N 1
ATOM 1501 C CA . PHE A 1 187 ? -8.834 18.915 34.223 1.00 61.75 187 PHE A CA 1
ATOM 1502 C C . PHE A 1 187 ? -8.511 19.704 35.497 1.00 61.75 187 PHE A C 1
ATOM 1504 O O . PHE A 1 187 ? -7.529 20.446 35.529 1.00 61.75 187 PHE A O 1
ATOM 1511 N N . ASP A 1 188 ? -9.348 19.566 36.525 1.00 58.84 188 ASP A N 1
ATOM 1512 C CA . ASP A 1 188 ? -9.081 20.104 37.859 1.00 58.84 188 ASP A CA 1
ATOM 1513 C C . ASP A 1 188 ? -8.265 19.068 38.659 1.00 58.84 188 ASP A C 1
ATOM 1515 O O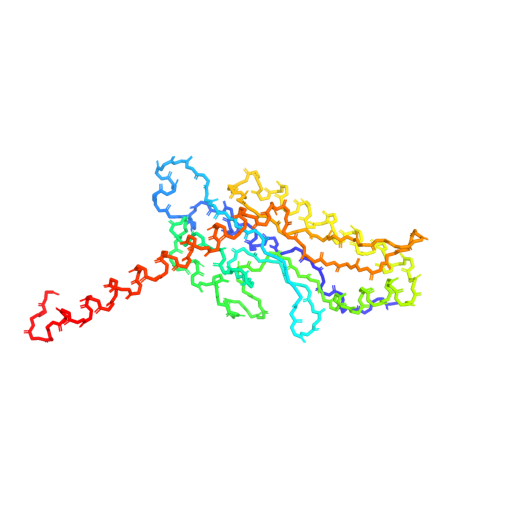 . ASP A 1 188 ? -8.761 17.970 38.915 1.00 58.84 188 ASP A O 1
ATOM 1519 N N . PRO A 1 189 ? -6.992 19.333 39.004 1.00 59.91 189 PRO A N 1
ATOM 1520 C CA . PRO A 1 189 ? -6.135 18.354 39.672 1.00 59.91 189 PRO A CA 1
ATOM 1521 C C . PRO A 1 189 ? -6.522 18.060 41.134 1.00 59.91 189 PRO A C 1
ATOM 1523 O O . PRO A 1 189 ? -5.875 17.210 41.748 1.00 59.91 189 PRO A O 1
ATOM 1526 N N . GLU A 1 190 ? -7.524 18.741 41.702 1.00 55.84 190 GLU A N 1
ATOM 1527 C CA . GLU A 1 190 ? -7.929 18.587 43.109 1.00 55.84 190 GLU A CA 1
ATOM 1528 C C . GLU A 1 190 ? -9.137 17.660 43.363 1.00 55.84 190 GLU A C 1
ATOM 1530 O O . GLU A 1 190 ? -9.472 17.456 44.529 1.00 55.84 190 GLU A O 1
ATOM 1535 N N . ASP A 1 191 ? -9.740 17.026 42.345 1.00 50.84 191 ASP A N 1
ATOM 1536 C CA . ASP A 1 191 ? -10.855 16.078 42.553 1.00 50.84 191 ASP A CA 1
ATOM 1537 C C . ASP A 1 191 ? -10.682 14.777 41.733 1.00 50.84 191 ASP A C 1
ATOM 1539 O O . ASP A 1 191 ? -10.954 14.754 40.529 1.00 50.84 191 ASP A O 1
ATOM 1543 N N . PRO A 1 192 ? -10.160 13.688 42.336 1.00 47.00 192 PRO A N 1
ATOM 1544 C CA . PRO A 1 192 ? -9.994 12.413 41.655 1.00 47.00 192 PRO A CA 1
ATOM 1545 C C . PRO A 1 192 ? -11.256 11.550 41.813 1.00 47.00 192 PRO A C 1
ATOM 1547 O O . PRO A 1 192 ? -11.523 11.043 42.905 1.00 47.00 192 PRO A O 1
ATOM 1550 N N . GLU A 1 193 ? -11.994 11.337 40.719 1.00 41.81 193 GLU A N 1
ATOM 1551 C CA . GLU A 1 193 ? -12.872 10.159 40.566 1.00 41.81 193 GLU A CA 1
ATOM 1552 C C . GLU A 1 193 ? -12.066 8.894 40.227 1.00 41.81 193 GLU A C 1
ATOM 1554 O O . GLU A 1 193 ? -11.160 8.963 39.359 1.00 41.81 193 GLU A O 1
#

Foldseek 3Di:
DPPPPFPWDFPVVLVCVQLPCVFFAPVCVVVVHFAEWEWDWDQDPQRKIWIFGLDDPLNQHPCNGGDVVLSVQQVDQPVDPRHGSRTGTMGPNNVVLFCCCAVVVDPVSVVVLVVVQVVQVVSVVVVVVRHPHPWYWGFDFDDDPRGTNDTDTDIPDDPVSSVVSSVVVVVVVVVVVVVVVVCVVPDDVPDDD

pLDDT: mean 87.46, std 14.65, range [32.31, 97.38]